Protein 1K5C (pdb70)

Radius of gyration: 19.78 Å; Cα contacts (8 Å, |Δi|>4): 1209; chains: 1; bounding box: 54×48×39 Å

B-factor: mean 16.4, std 7.69, range [8.86, 73.7]

CATH classification: 2.160.20.10

Foldseek 3Di:
DEDDAQVCQVVQEPAQEYEDEEDEHEAPAAREHEHEAQHEYEYDEAYEYPDYPDADQRYEYEYAAYHYHDVAYEHEQVQVVFFALQAPNDGGDFRPDPYEYEEAHEHERYEYERHVAAYYEYDAYDEAHEYAHYEYHNQVCPVVVRHYNHAQYEYAYERYEYEHYEYRGAEAVYEDAAYEAYEYAHYEEENYAAHEHDCHAAQGEYEQYEYEHYEYAHYQEHYEYHYDQPHANAEYEHYEYENYEEENHEAEPYQYFQHPVDSEDNGHAHYEYEAHEYDYAAHEYEYEAQYEYYEHHDPHYAYEHEHARYEYDHHYYYYYDHDHYHYDHYHHD

InterPro domains:
  IPR000743 Glycoside hydrolase, family 28 [PF00295] (41-343)
  IPR000743 Glycoside hydrolase, family 28 [PS00502] (212-225)
  IPR006626 Parallel beta-helix repeat [SM00710] (70-96)
  IPR006626 Parallel beta-helix repeat [SM00710] (152-182)
  IPR006626 Parallel beta-helix repeat [SM00710] (183-204)
  IPR006626 Parallel beta-helix repeat [SM00710] (205-225)
  IPR006626 Parallel beta-helix repeat [SM00710] (232-253)
  IPR006626 Parallel beta-helix repeat [SM00710] (262-284)
  IPR011050 Pectin lyase fold/virulence factor [SSF51126] (17-358)
  IPR012334 Pectin lyase fold [G3DSA:2.160.20.10] (25-359)
  IPR050434 Glycosyl hydrolase family 28, fungi [PTHR31884] (7-352)

Secondary structure (DSSP, 8-state):
-EE-STTGGGG-TT-SEEEE--EEE-TT--EEE-PPTT-EEEE-S-EEE----SPSPSEEEEEEEEEEE-TT-EEE--GGGT--S-TTTSSS-----SEEEEEEEEEES-EEES-SS--EEEEEEEEEEEEES-EEE-GGGGGGG---S--SEEEE-SSEEEES-EEESSS-SEEEEEEEEEEEES-EEESS--EEEEEE-TT-EEEEEEEES-EEEEEEEEEEEEEETT--S-EEEEEEEES-EEEEEEEEEEEEEEEETSSSSS--SSS-EEEEEE-SS-EEEEE-TT-EEEEEE-SSEESEEEEEEEEEESSB---EE-TT-EEEEEE--

Solvent-accessible surface area: 12479 Å² total; per-residue (Å²): 91,58,0,126,40,22,94,48,4,152,94,5,90,67,8,85,68,2,48,0,43,36,33,72,2,66,60,47,52,48,0,65,0,92,10,48,171,48,0,42,0,48,2,58,13,66,0,46,3,33,114,10,125,57,109,17,45,1,2,19,0,54,12,49,38,2,46,2,47,0,56,107,42,44,0,31,1,41,0,70,95,6,20,44,27,108,2,50,107,109,45,70,86,5,0,75,29,0,0,41,1,61,6,3,14,47,1,63,117,7,38,0,42,25,0,0,0,28,0,0,16,1,1,93,29,85,49,84,0,25,0,33,11,0,29,0,32,0,115,47,0,34,91,145,117,58,2,58,24,0,16,0,0,23,0,55,8,72,52,1,15,0,49,74,1,59,1,82,2,20,18,2,2,0,4,0,37,39,9,60,60,1,83,0,32,76,1,96,4,28,19,2,35,1,0,0,0,1,31,0,36,78,38,87,89,1,29,91,2,38,0,64,26,1,54,0,51,132,6,69,16,0,0,15,1,15,0,51,62,113,2,74,82,5,28,0,40,19,1,42,0,19,31,0,78,2,38,32,0,55,93,26,0,0,6,0,3,1,0,73,105,70,34,71,32,124,32,10,90,20,3,48,0,24,74,0,41,0,32,48,31,52,0,46,1,130,12,68,147,96,0,14,38,2,5,0,6,10,18,32,0,40,26,103,0,58,0,54,66,1,45,2,56,37,31,129,51,26,75,61,123,19,71,128,5,138,37,88,34,39,110,18,157

Organism: NCBI:txid58369

Sequence (333 aa):
CTVKSVDDAKDIAGCSAVTLNGFTVPAGNTLVLNPDKGATVTMAGDITFAKTTLDGPLFTIDGTGINFVGADHIFDGNGALYWDGKGTNNGTHKPHPFLKIKGSGTYKKFEVLNSPAQAISVGPT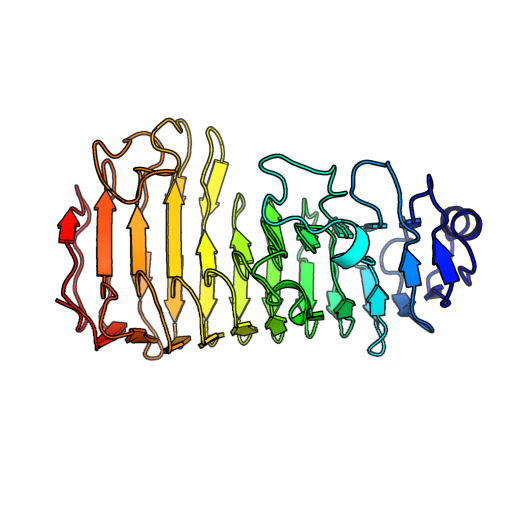DAHLTLDGITVDDFAGDTKNLGHNTDGFDVSANNVTIQNCIVKNQDDCIAINDGNNIRFENNQCSGGHGISIGSIATGKHVSNVVIKGNTVTRSMYGVRIKAQRTATSASVSGVTYDANTISGIAKYGVLISQSYPDDVGNPGTGAPFSDVNFTGGATTIKVNNAATRVTVECGNCSGNWNWSQLTVTGGKAGTIKSDKAKITTGGGGQYL

Structure (mmCIF, N/CA/C/O backbone):
data_1K5C
#
_entry.id   1K5C
#
_cell.length_a   46.396
_cell.length_b   52.023
_cell.length_c   37.344
_cell.angle_alpha   72.50
_cell.angle_beta   68.93
_cell.angle_gamma   69.24
#
_symmetry.space_group_name_H-M   'P 1'
#
loop_
_entity.id
_entity.type
_entity.pdbx_description
1 polymer ENDOPOLYGALACTURONASE
2 non-polymer 2-acetamido-2-deoxy-beta-D-glucopyranose
3 non-polymer 'CHLORIDE ION'
4 non-polymer GLYCEROL
5 water water
#
loop_
_atom_site.group_PDB
_atom_site.id
_atom_site.type_symbol
_atom_site.label_atom_id
_atom_site.label_alt_id
_atom_site.label_comp_id
_atom_site.label_asym_id
_atom_site.label_entity_id
_atom_site.label_seq_id
_atom_site.pdbx_PDB_ins_code
_atom_site.Cartn_x
_atom_site.Cartn_y
_atom_site.Cartn_z
_atom_site.occupancy
_atom_site.B_iso_or_equiv
_atom_site.auth_seq_id
_atom_site.auth_comp_id
_atom_site.auth_asym_id
_atom_site.auth_atom_id
_atom_site.pdbx_PDB_model_num
ATOM 1 N N . CYS A 1 3 ? 59.847 58.570 -9.355 1.00 21.44 3 CYS A N 1
ATOM 2 C CA . CYS A 1 3 ? 59.059 57.634 -8.547 1.00 16.16 3 CYS A CA 1
ATOM 3 C C . CYS A 1 3 ? 57.952 58.339 -7.801 1.00 14.81 3 CYS A C 1
ATOM 4 O O . CYS A 1 3 ? 57.322 57.726 -6.918 1.00 16.76 3 CYS A O 1
ATOM 7 N N . THR A 1 4 ? 57.636 59.569 -8.154 1.00 16.04 4 THR A N 1
ATOM 8 C CA . THR A 1 4 ? 56.481 60.291 -7.597 1.00 16.48 4 THR A CA 1
ATOM 9 C C . THR A 1 4 ? 55.495 60.480 -8.718 1.00 18.44 4 THR A C 1
ATOM 10 O O . THR A 1 4 ? 55.802 61.031 -9.758 1.00 28.84 4 THR A O 1
ATOM 14 N N . VAL A 1 5 ? 54.284 60.048 -8.474 1.00 16.17 5 VAL A N 1
ATOM 15 C CA . VAL A 1 5 ? 53.187 60.150 -9.442 1.00 16.15 5 VAL A CA 1
ATOM 16 C C . VAL A 1 5 ? 52.385 61.396 -9.145 1.00 16.61 5 VAL A C 1
ATOM 17 O O . VAL A 1 5 ? 51.805 61.517 -8.058 1.00 16.84 5 VAL A O 1
ATOM 21 N N . LYS A 1 6 ? 52.382 62.306 -10.121 1.00 19.12 6 LYS A N 1
ATOM 22 C CA . LYS A 1 6 ? 51.727 63.583 -9.953 1.00 20.08 6 LYS A CA 1
ATOM 23 C C . LYS A 1 6 ? 50.560 63.780 -10.932 1.00 18.23 6 LYS A C 1
ATOM 24 O O . LYS A 1 6 ? 49.901 64.827 -10.869 1.00 19.06 6 LYS A O 1
ATOM 30 N N . SER A 1 7 ? 50.312 62.820 -11.789 1.00 17.74 7 SER A N 1
ATOM 31 C CA . SER A 1 7 ? 49.324 62.917 -12.860 1.00 17.98 7 SER A CA 1
ATOM 32 C C . SER A 1 7 ? 49.068 61.528 -13.431 1.00 17.41 7 SER A C 1
ATOM 33 O O . SER A 1 7 ? 49.841 60.616 -13.119 1.00 18.06 7 SER A O 1
ATOM 36 N N . VAL A 1 8 ? 48.003 61.414 -14.225 1.00 18.23 8 VAL A N 1
ATOM 37 C CA . VAL A 1 8 ? 47.719 60.126 -14.860 1.00 18.25 8 VAL A CA 1
ATOM 38 C C . VAL A 1 8 ? 48.893 59.780 -15.757 1.00 20.44 8 VAL A C 1
ATOM 39 O O . VAL A 1 8 ? 49.213 58.608 -15.869 1.00 23.07 8 VAL A O 1
ATOM 43 N N . ASP A 1 9 ? 49.559 60.695 -16.416 1.00 21.58 9 ASP A N 1
ATOM 44 C CA . ASP A 1 9 ? 50.668 60.311 -17.278 1.00 22.97 9 ASP A CA 1
ATOM 45 C C . ASP A 1 9 ? 51.891 59.874 -16.468 1.00 20.26 9 ASP A C 1
ATOM 46 O O . ASP A 1 9 ? 52.590 58.953 -16.966 1.00 29.41 9 ASP A O 1
ATOM 51 N N . ASP A 1 10 ? 52.160 60.389 -15.297 1.00 18.08 10 ASP A N 1
ATOM 52 C CA . ASP A 1 10 ? 53.300 59.926 -14.489 1.00 17.96 10 ASP A CA 1
ATOM 53 C C . ASP A 1 10 ? 53.151 58.475 -14.117 1.00 16.10 10 ASP A C 1
ATOM 54 O O . ASP A 1 10 ? 54.121 57.777 -13.810 1.00 15.98 10 ASP A O 1
ATOM 59 N N . ALA A 1 11 ? 51.903 57.993 -14.050 1.00 16.17 11 ALA A N 1
ATOM 60 C CA . ALA A 1 11 ? 51.664 56.661 -13.530 1.00 15.44 11 ALA A CA 1
ATOM 61 C C . ALA A 1 11 ? 52.283 55.565 -14.332 1.00 15.26 11 ALA A C 1
ATOM 62 O O . ALA A 1 11 ? 52.615 54.551 -13.771 1.00 18.59 11 ALA A O 1
ATOM 64 N N . LYS A 1 12 ? 52.468 55.833 -15.631 1.00 17.31 12 LYS A N 1
ATOM 65 C CA . LYS A 1 12 ? 53.066 54.807 -16.471 1.00 20.40 12 LYS A CA 1
ATOM 66 C C . LYS A 1 12 ? 54.560 54.724 -16.303 1.00 19.90 12 LYS A C 1
ATOM 67 O O . LYS A 1 12 ? 55.147 53.808 -16.929 1.00 26.17 12 LYS A O 1
ATOM 73 N N . ASP A 1 13 ? 55.180 55.669 -15.572 1.00 17.11 13 ASP A N 1
ATOM 74 C CA . ASP A 1 13 ? 56.634 55.735 -15.499 1.00 19.81 13 ASP A CA 1
ATOM 75 C C . ASP A 1 13 ? 57.221 55.262 -14.173 1.00 18.04 13 ASP A C 1
ATOM 76 O O . ASP A 1 13 ? 58.258 55.786 -13.789 1.00 23.88 13 ASP A O 1
ATOM 81 N N . ILE A 1 14 ? 56.592 54.332 -13.496 1.00 16.55 14 ILE A N 1
ATOM 82 C CA . ILE A 1 14 ? 57.087 53.851 -12.206 1.00 16.11 14 ILE A CA 1
ATOM 83 C C . ILE A 1 14 ? 57.900 52.574 -12.277 1.00 14.99 14 ILE A C 1
ATOM 84 O O . ILE A 1 14 ? 58.352 52.102 -11.197 1.00 15.37 14 ILE A O 1
ATOM 89 N N . ALA A 1 15 ? 58.160 52.009 -13.458 1.00 16.56 15 ALA A N 1
ATOM 90 C CA . ALA A 1 15 ? 58.966 50.785 -13.494 1.00 16.92 15 ALA A CA 1
ATOM 91 C C . ALA A 1 15 ? 60.335 51.044 -13.019 1.00 16.03 15 ALA A C 1
ATOM 92 O O . ALA A 1 15 ? 60.985 52.067 -13.434 1.00 19.23 15 ALA A O 1
ATOM 94 N N . GLY A 1 16 ? 60.826 50.217 -12.123 1.00 15.16 16 GLY A N 1
ATOM 95 C CA . GLY A 1 16 ? 62.127 50.377 -11.513 1.00 15.49 16 GLY A CA 1
ATOM 96 C C . GLY A 1 16 ? 62.082 50.886 -10.112 1.00 15.05 16 GLY A C 1
ATOM 97 O O . GLY A 1 16 ? 63.067 50.732 -9.373 1.00 16.97 16 GLY A O 1
ATOM 98 N N . CYS A 1 17 ? 60.930 51.509 -9.735 1.00 14.35 17 CYS A N 1
ATOM 99 C CA . CYS A 1 17 ? 60.799 52.036 -8.388 1.00 14.47 17 CYS A CA 1
ATOM 100 C C . CYS A 1 17 ? 60.387 50.981 -7.387 1.00 14.95 17 CYS A C 1
ATOM 101 O O . CYS A 1 17 ? 59.382 50.293 -7.581 1.00 17.00 17 CYS A O 1
ATOM 104 N N . SER A 1 18 ? 61.119 50.897 -6.257 1.00 14.03 18 SER A N 1
ATOM 105 C CA . SER A 1 18 ? 60.625 50.084 -5.146 1.00 13.88 18 SER A CA 1
ATOM 106 C C . SER A 1 18 ? 59.859 50.933 -4.118 1.00 13.09 18 SER A C 1
ATOM 107 O O . SER A 1 18 ? 59.177 50.348 -3.236 1.00 14.39 18 SER A O 1
ATOM 110 N N . ALA A 1 19 ? 59.949 52.268 -4.213 1.00 13.48 19 ALA A N 1
ATOM 111 C CA . ALA A 1 19 ? 59.215 53.169 -3.318 1.00 14.17 19 ALA A CA 1
ATOM 112 C C . ALA A 1 19 ? 58.567 54.200 -4.220 1.00 14.86 19 ALA A C 1
ATOM 113 O O . ALA A 1 19 ? 59.240 55.064 -4.815 1.00 20.56 19 ALA A O 1
ATOM 115 N N . VAL A 1 20 ? 57.252 54.132 -4.365 1.00 13.40 20 VAL A N 1
ATOM 116 C CA . VAL A 1 20 ? 56.471 55.036 -5.203 1.00 13.53 20 VAL A CA 1
ATOM 117 C C . VAL A 1 20 ? 55.684 55.978 -4.281 1.00 12.90 20 VAL A C 1
ATOM 118 O O . VAL A 1 20 ? 55.088 55.467 -3.309 1.00 13.96 20 VAL A O 1
ATOM 122 N N . THR A 1 21 ? 55.682 57.257 -4.561 1.00 12.69 21 THR A N 1
ATOM 123 C CA . THR A 1 21 ? 54.834 58.190 -3.858 1.00 13.25 21 THR A CA 1
ATOM 124 C C . THR A 1 21 ? 53.712 58.628 -4.777 1.00 12.85 21 THR A C 1
ATOM 125 O O . THR A 1 21 ? 53.986 59.096 -5.872 1.00 15.13 21 THR A O 1
ATOM 129 N N . LEU A 1 22 ? 52.489 58.439 -4.313 1.00 13.47 22 LEU A N 1
ATOM 130 C CA . LEU A 1 22 ? 51.313 58.814 -5.097 1.00 14.07 22 LEU A CA 1
ATOM 131 C C . LEU A 1 22 ? 50.847 60.147 -4.508 1.00 14.47 22 LEU A C 1
ATOM 132 O O . LEU A 1 22 ? 50.251 60.179 -3.420 1.00 14.87 22 LEU A O 1
ATOM 137 N N . ASN A 1 23 ? 51.147 61.247 -5.209 1.00 14.75 23 ASN A N 1
ATOM 138 C CA . ASN A 1 23 ? 50.698 62.556 -4.746 1.00 14.73 23 ASN A CA 1
ATOM 139 C C . ASN A 1 23 ? 49.184 62.741 -5.011 1.00 14.55 23 ASN A C 1
ATOM 140 O O . ASN A 1 23 ? 48.542 61.960 -5.703 1.00 16.40 23 ASN A O 1
ATOM 145 N N . GLY A 1 24 ? 48.649 63.780 -4.390 1.00 15.27 24 GLY A N 1
ATOM 146 C CA . GLY A 1 24 ? 47.222 64.183 -4.645 1.00 15.97 24 GLY A CA 1
ATOM 147 C C . GLY A 1 24 ? 47.155 64.982 -5.951 1.00 13.25 24 GLY A C 1
ATOM 148 O O . GLY A 1 24 ? 48.038 65.745 -6.324 1.00 14.65 24 GLY A O 1
ATOM 149 N N . PHE A 1 25 ? 46.054 64.727 -6.689 1.00 12.13 25 PHE A N 1
ATOM 150 C CA . PHE A 1 25 ? 45.759 65.404 -7.959 1.00 11.54 25 PHE A CA 1
ATOM 151 C C . PHE A 1 25 ? 44.356 65.016 -8.366 1.00 11.43 25 PHE A C 1
ATOM 152 O O . PHE A 1 25 ? 43.710 64.163 -7.739 1.00 11.76 25 PHE A O 1
ATOM 160 N N . THR A 1 26 ? 43.865 65.687 -9.427 1.00 11.68 26 THR A N 1
ATOM 161 C CA . THR A 1 26 ? 42.603 65.307 -10.048 1.00 12.07 26 THR A CA 1
ATOM 162 C C . THR A 1 26 ? 42.856 64.430 -11.245 1.00 11.58 26 THR A C 1
ATOM 163 O O . THR A 1 26 ? 43.724 64.741 -12.088 1.00 13.38 26 THR A O 1
ATOM 167 N N . VAL A 1 27 ? 42.109 63.326 -11.364 1.00 11.45 27 VAL A N 1
ATOM 168 C CA . VAL A 1 27 ? 42.056 62.522 -12.580 1.00 11.84 27 VAL A CA 1
ATOM 169 C C . VAL A 1 27 ? 41.020 63.198 -13.502 1.00 11.83 27 VAL A C 1
ATOM 170 O O . VAL A 1 27 ? 39.823 63.218 -13.162 1.00 12.03 27 VAL A O 1
ATOM 174 N N . PRO A 1 28 ? 41.458 63.761 -14.612 1.00 12.74 28 PRO A N 1
ATOM 175 C CA . PRO A 1 28 ? 40.518 64.542 -15.455 1.00 13.63 28 PRO A CA 1
ATOM 176 C C . PRO A 1 28 ? 39.507 63.643 -16.080 1.00 12.40 28 PRO A C 1
ATOM 177 O O . PRO A 1 28 ? 39.695 62.454 -16.298 1.00 13.63 28 PRO A O 1
ATOM 181 N N . ALA A 1 29 ? 38.396 64.296 -16.523 1.00 12.54 29 ALA A N 1
ATOM 182 C CA . ALA A 1 29 ? 37.379 63.622 -17.330 1.00 12.82 29 ALA A CA 1
ATOM 183 C C . ALA A 1 29 ? 38.048 62.840 -18.464 1.00 12.91 29 ALA A C 1
ATOM 184 O O . ALA A 1 29 ? 38.942 63.379 -19.129 1.00 15.02 29 ALA A O 1
ATOM 186 N N . GLY A 1 30 ? 37.556 61.635 -18.724 1.00 13.89 30 GLY A N 1
ATOM 187 C CA . GLY A 1 30 ? 38.037 60.869 -19.877 1.00 15.87 30 GLY A CA 1
ATOM 188 C C . GLY A 1 30 ? 39.358 60.177 -19.635 1.00 14.52 30 GLY A C 1
ATOM 189 O O . GLY A 1 30 ? 39.957 59.610 -20.564 1.00 16.38 30 GLY A O 1
ATOM 190 N N . ASN A 1 31 ? 39.865 60.157 -18.376 1.00 13.99 31 ASN A N 1
ATOM 191 C CA . ASN A 1 31 ? 41.140 59.477 -18.060 1.00 13.84 31 ASN A CA 1
ATOM 192 C C . ASN A 1 31 ? 40.956 58.463 -16.946 1.00 12.70 31 ASN A C 1
ATOM 193 O O . ASN A 1 31 ? 40.014 58.544 -16.167 1.00 13.55 31 ASN A O 1
ATOM 198 N N . THR A 1 32 ? 41.888 57.507 -16.904 1.00 13.26 32 THR A N 1
ATOM 199 C CA . THR A 1 32 ? 41.935 56.599 -15.769 1.00 12.75 32 THR A CA 1
ATOM 200 C C . THR A 1 32 ? 43.328 56.620 -15.158 1.00 12.90 32 THR A C 1
ATOM 201 O O . THR A 1 32 ? 44.292 57.091 -15.809 1.00 14.75 32 THR A O 1
ATOM 205 N N . LEU A 1 33 ? 43.430 56.130 -13.930 1.00 12.10 33 LEU A N 1
ATOM 206 C CA . LEU A 1 33 ? 44.706 56.067 -13.179 1.00 11.98 33 LEU A CA 1
ATOM 207 C C . LEU A 1 33 ? 45.049 54.608 -13.019 1.00 11.74 33 LEU A C 1
ATOM 208 O O . LEU A 1 33 ? 44.349 53.883 -12.333 1.00 12.76 33 LEU A O 1
ATOM 213 N N . VAL A 1 34 ? 46.124 54.200 -13.691 1.00 11.89 34 VAL A N 1
ATOM 214 C CA . VAL A 1 34 ? 46.547 52.789 -13.729 1.00 12.34 34 VAL A CA 1
ATOM 215 C C . VAL A 1 34 ? 47.972 52.692 -13.206 1.00 12.22 34 VAL A C 1
ATOM 216 O O . VAL A 1 34 ? 48.880 53.328 -13.709 1.00 13.96 34 VAL A O 1
ATOM 220 N N . LEU A 1 35 ? 48.149 51.848 -12.172 1.00 12.12 35 LEU A N 1
ATOM 221 C CA . LEU A 1 35 ? 49.465 51.612 -11.598 1.00 12.05 35 LEU A CA 1
ATOM 222 C C . LEU A 1 35 ? 49.818 50.140 -11.700 1.00 12.02 35 LEU A C 1
ATOM 223 O O . LEU A 1 35 ? 49.059 49.284 -11.235 1.00 12.54 35 LEU A O 1
ATOM 228 N N . ASN A 1 36 ? 51.017 49.881 -12.278 1.00 12.03 36 ASN A N 1
ATOM 229 C CA . ASN A 1 36 ? 51.553 48.526 -12.393 1.00 12.23 36 ASN A CA 1
ATOM 230 C C . ASN A 1 36 ? 52.924 48.508 -11.713 1.00 12.43 36 ASN A C 1
ATOM 231 O O . ASN A 1 36 ? 53.969 48.586 -12.396 1.00 13.29 36 ASN A O 1
ATOM 236 N N . PRO A 1 37 ? 52.956 48.510 -10.391 1.00 12.11 37 PRO A N 1
ATOM 237 C CA . PRO A 1 37 ? 54.265 48.672 -9.698 1.00 12.52 37 PRO A CA 1
ATOM 238 C C . PRO A 1 37 ? 55.112 47.410 -9.810 1.00 12.55 37 PRO A C 1
ATOM 239 O O . PRO A 1 37 ? 54.640 46.299 -10.027 1.00 12.88 37 PRO A O 1
ATOM 243 N N . ASP A 1 38 ? 56.427 47.642 -9.599 1.00 12.72 38 ASP A N 1
ATOM 244 C CA . ASP A 1 38 ? 57.373 46.521 -9.515 1.00 13.10 38 ASP A CA 1
ATOM 245 C C . ASP A 1 38 ? 56.969 45.549 -8.421 1.00 12.38 38 ASP A C 1
ATOM 246 O O . ASP A 1 38 ? 56.334 45.922 -7.378 1.00 12.73 38 ASP A O 1
ATOM 251 N N . LYS A 1 39 ? 57.393 44.303 -8.595 1.00 13.01 39 LYS A N 1
ATOM 252 C CA . LYS A 1 39 ? 57.209 43.287 -7.527 1.00 13.26 39 LYS A CA 1
ATOM 253 C C . LYS A 1 39 ? 57.699 43.810 -6.189 1.00 12.91 39 LYS A C 1
ATOM 254 O O . LYS A 1 39 ? 58.832 44.332 -6.110 1.00 13.87 39 LYS A O 1
ATOM 260 N N . GLY A 1 40 ? 56.882 43.710 -5.149 1.00 12.85 40 GLY A N 1
ATOM 261 C CA . GLY A 1 40 ? 57.284 44.077 -3.822 1.00 13.31 40 GLY A CA 1
ATOM 262 C C . GLY A 1 40 ? 57.348 45.562 -3.556 1.00 13.16 40 GLY A C 1
ATOM 263 O O . GLY A 1 40 ? 57.802 45.937 -2.460 1.00 14.50 40 GLY A O 1
ATOM 264 N N . ALA A 1 41 ? 56.921 46.420 -4.486 1.00 12.61 41 ALA A N 1
ATOM 265 C CA . ALA A 1 41 ? 57.074 47.856 -4.265 1.00 12.88 41 ALA A CA 1
ATOM 266 C C . ALA A 1 41 ? 56.142 48.333 -3.135 1.00 12.15 41 ALA A C 1
ATOM 267 O O . ALA A 1 41 ? 55.029 47.789 -2.946 1.00 12.85 41 ALA A O 1
ATOM 269 N N . THR A 1 42 ? 56.604 49.366 -2.454 1.00 12.18 42 THR A N 1
ATOM 270 C CA . THR A 1 42 ? 55.749 50.133 -1.524 1.00 12.24 42 THR A CA 1
ATOM 271 C C . THR A 1 42 ? 55.224 51.334 -2.289 1.00 12.76 42 THR A C 1
ATOM 272 O O . THR A 1 42 ? 56.001 52.090 -2.888 1.00 17.44 42 THR A O 1
ATOM 276 N N . VAL A 1 43 ? 53.901 51.527 -2.245 1.00 11.94 43 VAL A N 1
ATOM 277 C CA . VAL A 1 43 ? 53.241 52.695 -2.840 1.00 11.81 43 VAL A CA 1
ATOM 278 C C . VAL A 1 43 ? 52.610 53.434 -1.688 1.00 12.00 43 VAL A C 1
ATOM 279 O O . VAL A 1 43 ? 51.759 52.878 -0.978 1.00 12.32 43 VAL A O 1
ATOM 283 N N . THR A 1 44 ? 53.030 54.693 -1.452 1.00 12.55 44 THR A N 1
ATOM 284 C CA . THR A 1 44 ? 52.548 55.489 -0.354 1.00 12.67 44 THR A CA 1
ATOM 285 C C . THR A 1 44 ? 51.776 56.671 -0.871 1.00 12.45 44 THR A C 1
ATOM 286 O O . THR A 1 44 ? 52.309 57.441 -1.696 1.00 13.30 44 THR A O 1
ATOM 290 N N . MET A 1 45 ? 50.534 56.835 -0.417 1.00 12.36 45 MET A N 1
ATOM 291 C CA . MET A 1 45 ? 49.758 58.003 -0.785 1.00 12.37 45 MET A CA 1
ATOM 292 C C . MET A 1 45 ? 50.151 59.212 0.040 1.00 12.70 45 MET A C 1
ATOM 293 O O . MET A 1 45 ? 50.266 59.115 1.279 1.00 13.72 45 MET A O 1
ATOM 298 N N . ALA A 1 46 ? 50.328 60.336 -0.642 1.00 13.41 46 ALA A N 1
ATOM 299 C CA . ALA A 1 46 ? 50.742 61.596 0.020 1.00 13.64 46 ALA A CA 1
ATOM 300 C C . ALA A 1 46 ? 49.704 62.677 -0.188 1.00 12.73 46 ALA A C 1
ATOM 301 O O . ALA A 1 46 ? 49.929 63.812 0.289 1.00 15.80 46 ALA A O 1
ATOM 303 N N . GLY A 1 47 ? 48.604 62.398 -0.861 1.00 12.20 47 GLY A N 1
ATOM 304 C CA . GLY A 1 47 ? 47.509 63.359 -1.042 1.00 12.20 47 GLY A CA 1
ATOM 305 C C . GLY A 1 47 ? 46.263 62.608 -1.494 1.00 11.52 47 GLY A C 1
ATOM 306 O O . GLY A 1 47 ? 46.293 61.403 -1.703 1.00 12.45 47 GLY A O 1
ATOM 307 N N . ASP A 1 48 ? 45.169 63.378 -1.572 1.00 11.29 48 ASP A N 1
ATOM 308 C CA . ASP A 1 48 ? 43.892 62.814 -2.008 1.00 11.20 48 ASP A CA 1
ATOM 309 C C . ASP A 1 48 ? 43.786 62.894 -3.537 1.00 10.86 48 ASP A C 1
ATOM 310 O O . ASP A 1 48 ? 44.266 63.859 -4.173 1.00 11.81 48 ASP A O 1
ATOM 315 N N . ILE A 1 49 ? 43.119 61.894 -4.123 1.00 10.84 49 ILE A N 1
ATOM 316 C CA . ILE A 1 49 ? 42.921 61.849 -5.590 1.00 11.09 49 ILE A CA 1
ATOM 317 C C . ILE A 1 49 ? 41.443 61.991 -5.866 1.00 10.91 49 ILE A C 1
ATOM 318 O O . ILE A 1 49 ? 40.631 61.194 -5.403 1.00 11.63 49 ILE A O 1
ATOM 323 N N . THR A 1 50 ? 41.106 63.048 -6.587 1.00 10.55 50 THR A N 1
ATOM 324 C CA . THR A 1 50 ? 39.705 63.381 -6.918 1.00 10.74 50 THR A CA 1
ATOM 325 C C . THR A 1 50 ? 39.442 63.068 -8.371 1.00 10.76 50 THR A C 1
ATOM 326 O O . THR A 1 50 ? 40.267 63.408 -9.240 1.00 12.76 50 THR A O 1
ATOM 330 N N . PHE A 1 51 ? 38.300 62.448 -8.671 1.00 10.74 51 PHE A N 1
ATOM 331 C CA . PHE A 1 51 ? 37.990 62.033 -10.049 1.00 10.78 51 PHE A CA 1
ATOM 332 C C . PHE A 1 51 ? 36.886 62.943 -10.577 1.00 10.72 51 PHE A C 1
ATOM 333 O O . PHE A 1 51 ? 35.725 62.923 -10.114 1.00 10.98 51 PHE A O 1
ATOM 341 N N . ALA A 1 52 ? 37.248 63.800 -11.549 1.00 10.96 52 ALA A N 1
ATOM 342 C CA . ALA A 1 52 ? 36.253 64.681 -12.167 1.00 11.54 52 ALA A CA 1
ATOM 343 C C . ALA A 1 52 ? 35.153 63.853 -12.791 1.00 10.90 52 ALA A C 1
ATOM 344 O O . ALA A 1 52 ? 35.363 62.706 -13.243 1.00 11.61 52 ALA A O 1
ATOM 346 N N . LYS A 1 53 ? 33.951 64.438 -12.904 1.00 11.04 53 LYS A N 1
ATOM 347 C CA . LYS A 1 53 ? 32.827 63.707 -13.509 1.00 11.05 53 LYS A CA 1
ATOM 348 C C . LYS A 1 53 ? 33.230 63.237 -14.918 1.00 10.67 53 LYS A C 1
ATOM 349 O O . LYS A 1 53 ? 33.747 64.012 -15.740 1.00 11.71 53 LYS A O 1
ATOM 355 N N . THR A 1 54 ? 32.965 61.959 -15.193 1.00 11.00 54 THR A N 1
ATOM 356 C CA . THR A 1 54 ? 33.472 61.306 -16.389 1.00 11.08 54 THR A CA 1
ATOM 357 C C . THR A 1 54 ? 32.381 60.480 -17.047 1.00 11.34 54 THR A C 1
ATOM 358 O O . THR A 1 54 ? 31.426 60.034 -16.394 1.00 12.20 54 THR A O 1
ATOM 362 N N . THR A 1 55 ? 32.567 60.227 -18.338 1.00 11.66 55 THR A N 1
ATOM 363 C CA . THR A 1 55 ? 31.685 59.354 -19.113 1.00 12.31 55 THR A CA 1
ATOM 364 C C . THR A 1 55 ? 32.299 57.976 -19.273 1.00 12.31 55 THR A C 1
ATOM 365 O O . THR A 1 55 ? 31.592 57.081 -19.828 1.00 13.89 55 THR A O 1
ATOM 369 N N . LEU A 1 56 ? 33.530 57.737 -18.853 1.00 12.67 56 LEU A N 1
ATOM 370 C CA . LEU A 1 56 ? 34.133 56.425 -18.992 1.00 12.60 56 LEU A CA 1
ATOM 371 C C . LEU A 1 56 ? 33.462 55.353 -18.174 1.00 12.19 56 LEU A C 1
ATOM 372 O O . LEU A 1 56 ? 32.958 55.635 -17.054 1.00 13.28 56 LEU A O 1
ATOM 377 N N . ASP A 1 57 ? 33.549 54.123 -18.654 1.00 12.79 57 ASP A N 1
ATOM 378 C CA . ASP A 1 57 ? 33.279 52.982 -17.799 1.00 12.96 57 ASP A CA 1
ATOM 379 C C . ASP A 1 57 ? 34.390 52.841 -16.738 1.00 12.51 57 ASP A C 1
ATOM 380 O O . ASP A 1 57 ? 35.551 53.236 -16.965 1.00 13.79 57 ASP A O 1
ATOM 385 N N . GLY A 1 58 ? 34.041 52.297 -15.605 1.00 12.66 58 GLY A N 1
ATOM 386 C CA . GLY A 1 58 ? 35.060 51.923 -14.638 1.00 12.37 58 GLY A CA 1
ATOM 387 C C . GLY A 1 58 ? 35.761 50.646 -15.079 1.00 12.53 58 GLY A C 1
ATOM 388 O O . GLY A 1 58 ? 35.363 49.964 -16.037 1.00 13.91 58 GLY A O 1
ATOM 389 N N . PRO A 1 59 ? 36.835 50.271 -14.359 1.00 11.92 59 PRO A N 1
ATOM 390 C CA . PRO A 1 59 ? 37.342 50.983 -13.195 1.00 11.99 59 PRO A CA 1
ATOM 391 C C . PRO A 1 59 ? 38.065 52.268 -13.575 1.00 11.13 59 PRO A C 1
ATOM 392 O O . PRO A 1 59 ? 38.711 52.390 -14.612 1.00 11.97 59 PRO A O 1
ATOM 396 N N . LEU A 1 60 ? 37.942 53.286 -12.662 1.00 10.81 60 LEU A N 1
ATOM 397 C CA . LEU A 1 60 ? 38.642 54.546 -12.892 1.00 11.07 60 LEU A CA 1
ATOM 398 C C . LEU A 1 60 ? 40.061 54.519 -12.299 1.00 10.77 60 LEU A C 1
ATOM 399 O O . LEU A 1 60 ? 40.905 55.324 -12.738 1.00 11.62 60 LEU A O 1
ATOM 404 N N . PHE A 1 61 ? 40.310 53.586 -11.376 1.00 11.09 61 PHE A N 1
ATOM 405 C CA . PHE A 1 61 ? 41.629 53.368 -10.781 1.00 11.02 61 PHE A CA 1
ATOM 406 C C . PHE A 1 61 ? 41.873 51.877 -10.791 1.00 10.61 61 PHE A C 1
ATOM 407 O O . PHE A 1 61 ? 41.013 51.147 -10.286 1.00 11.59 61 PHE A O 1
ATOM 415 N N . THR A 1 62 ? 43.004 51.444 -11.321 1.00 10.80 62 THR A N 1
ATOM 416 C CA . THR A 1 62 ? 43.399 50.035 -11.289 1.00 10.97 62 THR A CA 1
ATOM 417 C C . THR A 1 62 ? 44.837 49.941 -10.773 1.00 11.35 62 THR A C 1
ATOM 418 O O . THR A 1 62 ? 45.711 50.626 -11.320 1.00 12.87 62 THR A O 1
ATOM 422 N N . ILE A 1 63 ? 45.058 49.066 -9.807 1.00 10.96 63 ILE A N 1
ATOM 423 C CA . ILE A 1 63 ? 46.423 48.752 -9.381 1.00 11.30 63 ILE A CA 1
ATOM 424 C C . ILE A 1 63 ? 46.552 47.240 -9.429 1.00 11.36 63 ILE A C 1
ATOM 425 O O . ILE A 1 63 ? 45.673 46.486 -8.993 1.00 11.89 63 ILE A O 1
ATOM 430 N N . ASP A 1 64 ? 47.662 46.802 -10.056 1.00 11.76 64 ASP A N 1
ATOM 431 C CA . ASP A 1 64 ? 47.906 45.365 -10.281 1.00 12.11 64 ASP A CA 1
ATOM 432 C C . ASP A 1 64 ? 49.367 45.117 -10.044 1.00 12.02 64 ASP A C 1
ATOM 433 O O . ASP A 1 64 ? 50.207 45.711 -10.739 1.00 13.23 64 ASP A O 1
ATOM 438 N N . GLY A 1 65 ? 49.710 44.258 -9.091 1.00 12.19 65 GLY A N 1
ATOM 439 C CA . GLY A 1 65 ? 51.116 43.922 -8.862 1.00 12.63 65 GLY A CA 1
ATOM 440 C C . GLY A 1 65 ? 51.178 42.760 -7.863 1.00 12.01 65 GLY A C 1
ATOM 441 O O . GLY A 1 65 ? 50.148 42.312 -7.354 1.00 12.69 65 GLY A O 1
ATOM 442 N N . THR A 1 66 ? 52.409 42.325 -7.620 1.00 11.87 66 THR A N 1
ATOM 443 C CA . THR A 1 66 ? 52.703 41.160 -6.808 1.00 11.76 66 THR A CA 1
ATOM 444 C C . THR A 1 66 ? 53.405 41.635 -5.531 1.00 12.15 66 THR A C 1
ATOM 445 O O . THR A 1 66 ? 54.409 42.335 -5.587 1.00 13.36 66 THR A O 1
ATOM 449 N N . GLY A 1 67 ? 52.851 41.285 -4.370 1.00 12.21 67 GLY A N 1
ATOM 450 C CA . GLY A 1 67 ? 53.487 41.634 -3.086 1.00 13.30 67 GLY A CA 1
ATOM 451 C C . GLY A 1 67 ? 53.541 43.110 -2.841 1.00 12.73 67 GLY A C 1
ATOM 452 O O . GLY A 1 67 ? 54.472 43.619 -2.193 1.00 13.92 67 GLY A O 1
ATOM 453 N N . ILE A 1 68 ? 52.539 43.870 -3.348 1.00 12.16 68 ILE A N 1
ATOM 454 C CA . ILE A 1 68 ? 52.542 45.323 -3.168 1.00 12.13 68 ILE A CA 1
ATOM 455 C C . ILE A 1 68 ? 52.246 45.675 -1.712 1.00 11.89 68 ILE A C 1
ATOM 456 O O . ILE A 1 68 ? 51.393 45.056 -1.076 1.00 14.03 68 ILE A O 1
ATOM 461 N N . ASN A 1 69 ? 52.933 46.715 -1.238 1.00 12.07 69 ASN A N 1
ATOM 462 C CA . ASN A 1 69 ? 52.675 47.262 0.108 1.00 12.01 69 ASN A CA 1
ATOM 463 C C . ASN A 1 69 ? 52.109 48.670 -0.120 1.00 11.24 69 ASN A C 1
ATOM 464 O O . ASN A 1 69 ? 52.854 49.592 -0.421 1.00 12.34 69 ASN A O 1
ATOM 469 N N . PHE A 1 70 ? 50.776 48.815 -0.015 1.00 11.46 70 PHE A N 1
ATOM 470 C CA . PHE A 1 70 ? 50.124 50.086 -0.268 1.00 11.57 70 PHE A CA 1
ATOM 471 C C . PHE A 1 70 ? 49.796 50.754 1.033 1.00 11.32 70 PHE A C 1
ATOM 472 O O . PHE A 1 70 ? 49.027 50.207 1.847 1.00 12.17 70 PHE A O 1
ATOM 480 N N . VAL A 1 71 ? 50.393 51.931 1.261 1.00 11.67 71 VAL A N 1
ATOM 481 C CA . VAL A 1 71 ? 50.321 52.653 2.516 1.00 12.01 71 VAL A CA 1
ATOM 482 C C . VAL A 1 71 ? 49.496 53.897 2.252 1.00 11.53 71 VAL A C 1
ATOM 483 O O . VAL A 1 71 ? 49.972 54.868 1.639 1.00 12.12 71 VAL A O 1
ATOM 487 N N . GLY A 1 72 ? 48.249 53.890 2.705 1.00 11.61 72 GLY A N 1
ATOM 488 C CA . GLY A 1 72 ? 47.307 54.960 2.345 1.00 11.66 72 GLY A CA 1
ATOM 489 C C . GLY A 1 72 ? 47.481 56.241 3.098 1.00 11.37 72 GLY A C 1
ATOM 490 O O . GLY A 1 72 ? 47.076 57.308 2.611 1.00 11.72 72 GLY A O 1
ATOM 491 N N . ALA A 1 73 ? 48.014 56.163 4.352 1.00 11.80 73 ALA A N 1
ATOM 492 C CA . ALA A 1 73 ? 48.218 57.359 5.186 1.00 12.77 73 ALA A CA 1
ATOM 493 C C . ALA A 1 73 ? 46.898 58.164 5.294 1.00 11.90 73 ALA A C 1
ATOM 494 O O . ALA A 1 73 ? 46.917 59.398 5.409 1.00 12.77 73 ALA A O 1
ATOM 496 N N . ASP A 1 74 ? 45.772 57.452 5.339 1.00 11.59 74 ASP A N 1
ATOM 497 C CA . ASP A 1 74 ? 44.427 57.997 5.555 1.00 11.80 74 ASP A CA 1
ATOM 498 C C . ASP A 1 74 ? 43.968 58.951 4.426 1.00 11.86 74 ASP A C 1
ATOM 499 O O . ASP A 1 74 ? 43.021 59.690 4.592 1.00 13.33 74 ASP A O 1
ATOM 504 N N . HIS A 1 75 ? 44.599 58.844 3.249 1.00 11.20 75 HIS A N 1
ATOM 505 C CA . HIS A 1 75 ? 44.143 59.650 2.116 1.00 10.98 75 HIS A CA 1
ATOM 506 C C . HIS A 1 75 ? 42.913 59.045 1.442 1.00 10.66 75 HIS A C 1
ATOM 507 O O . HIS A 1 75 ? 42.492 57.926 1.736 1.00 11.27 75 HIS A O 1
ATOM 514 N N . ILE A 1 76 ? 42.335 59.871 0.549 1.00 10.68 76 ILE A N 1
ATOM 515 C CA . ILE A 1 76 ? 41.003 59.631 -0.027 1.00 10.61 76 ILE A CA 1
ATOM 516 C C . ILE A 1 76 ? 41.073 59.537 -1.545 1.00 10.52 76 ILE A C 1
ATOM 517 O O . ILE A 1 76 ? 41.737 60.375 -2.197 1.00 11.18 76 ILE A O 1
ATOM 522 N N . PHE A 1 77 ? 40.346 58.558 -2.076 1.00 10.43 77 PHE A N 1
ATOM 523 C CA . PHE A 1 77 ? 39.953 58.512 -3.497 1.00 10.21 77 PHE A CA 1
ATOM 524 C C . PHE A 1 77 ? 38.510 59.015 -3.548 1.00 10.12 77 PHE A C 1
ATOM 525 O O . PHE A 1 77 ? 37.612 58.360 -3.003 1.00 10.53 77 PHE A O 1
ATOM 533 N N . ASP A 1 78 ? 38.305 60.203 -4.135 1.00 10.22 78 ASP A N 1
ATOM 534 C CA . ASP A 1 78 ? 36.983 60.860 -4.144 1.00 10.44 78 ASP A CA 1
ATOM 535 C C . ASP A 1 78 ? 36.321 60.645 -5.517 1.00 10.17 78 ASP A C 1
ATOM 536 O O . ASP A 1 78 ? 36.807 61.167 -6.535 1.00 10.79 78 ASP A O 1
ATOM 541 N N . GLY A 1 79 ? 35.256 59.865 -5.527 1.00 10.22 79 GLY A N 1
ATOM 542 C CA . GLY A 1 79 ? 34.574 59.507 -6.752 1.00 10.78 79 GLY A CA 1
ATOM 543 C C . GLY A 1 79 ? 33.498 60.488 -7.183 1.00 10.59 79 GLY A C 1
ATOM 544 O O . GLY A 1 79 ? 32.867 60.281 -8.261 1.00 10.85 79 GLY A O 1
ATOM 545 N N . ASN A 1 80 ? 33.226 61.560 -6.428 1.00 10.63 80 ASN A N 1
ATOM 546 C CA . ASN A 1 80 ? 32.210 62.533 -6.829 1.00 10.68 80 ASN A CA 1
ATOM 547 C C . ASN A 1 80 ? 30.855 61.860 -7.094 1.00 10.55 80 ASN A C 1
ATOM 548 O O . ASN A 1 80 ? 30.096 62.285 -7.982 1.00 11.30 80 ASN A O 1
ATOM 553 N N . GLY A 1 81 ? 30.526 60.872 -6.270 1.00 10.67 81 GLY A N 1
ATOM 554 C CA . GLY A 1 81 ? 29.345 60.032 -6.590 1.00 11.20 81 GLY A CA 1
ATOM 555 C C . GLY A 1 81 ? 28.038 60.813 -6.675 1.00 11.12 81 GLY A C 1
ATOM 556 O O . GLY A 1 81 ? 27.167 60.444 -7.463 1.00 11.76 81 GLY A O 1
ATOM 557 N N . ALA A 1 82 ? 27.874 61.873 -5.872 1.00 11.49 82 ALA A N 1
ATOM 558 C CA . ALA A 1 82 ? 26.614 62.614 -5.902 1.00 12.52 82 ALA A CA 1
ATOM 559 C C . ALA A 1 82 ? 26.359 63.285 -7.253 1.00 12.58 82 ALA A C 1
ATOM 560 O O . ALA A 1 82 ? 25.190 63.626 -7.546 1.00 13.43 82 ALA A O 1
ATOM 562 N N . LEU A 1 83 ? 27.384 63.419 -8.095 1.00 12.02 83 LEU A N 1
ATOM 563 C CA . LEU A 1 83 ? 27.151 63.937 -9.443 1.00 12.29 83 LEU A CA 1
ATOM 564 C C . LEU A 1 83 ? 26.498 62.930 -10.372 1.00 12.57 83 LEU A C 1
ATOM 565 O O . LEU A 1 83 ? 26.067 63.287 -11.494 1.00 14.78 83 LEU A O 1
ATOM 570 N N . TYR A 1 84 ? 26.439 61.676 -9.933 1.00 12.21 84 TYR A N 1
ATOM 571 C CA . TYR A 1 84 ? 25.845 60.600 -10.746 1.00 12.42 84 TYR A CA 1
ATOM 572 C C . TYR A 1 84 ? 24.569 60.044 -10.121 1.00 12.09 84 TYR A C 1
ATOM 573 O O . TYR A 1 84 ? 23.681 59.604 -10.826 1.00 13.15 84 TYR A O 1
ATOM 582 N N . TRP A 1 85 ? 24.529 59.944 -8.766 1.00 12.13 85 TRP A N 1
ATOM 583 C CA . TRP A 1 85 ? 23.457 59.169 -8.114 1.00 12.31 85 TRP A CA 1
ATOM 584 C C . TRP A 1 85 ? 22.089 59.666 -8.510 1.00 12.37 85 TRP A C 1
ATOM 585 O O . TRP A 1 85 ? 21.798 60.869 -8.474 1.00 14.86 85 TRP A O 1
ATOM 596 N N . ASP A 1 86 ? 21.208 58.701 -8.791 1.00 12.45 86 ASP A N 1
ATOM 597 C CA . ASP A 1 86 ? 19.853 59.036 -9.251 1.00 13.17 86 ASP A CA 1
ATOM 598 C C . ASP A 1 86 ? 18.828 58.022 -8.714 1.00 12.65 86 ASP A C 1
ATOM 599 O O . ASP A 1 86 ? 17.703 57.971 -9.256 1.00 14.43 86 ASP A O 1
ATOM 604 N N . GLY A 1 87 ? 19.185 57.221 -7.735 1.00 12.51 87 GLY A N 1
ATOM 605 C CA . GLY A 1 87 ? 18.306 56.213 -7.181 1.00 12.67 87 GLY A CA 1
ATOM 606 C C . GLY A 1 87 ? 18.316 54.904 -7.938 1.00 12.25 87 GLY A C 1
ATOM 607 O O . GLY A 1 87 ? 17.711 53.929 -7.467 1.00 13.79 87 GLY A O 1
ATOM 608 N N . LYS A 1 88 ? 18.939 54.845 -9.134 1.00 12.32 88 LYS A N 1
ATOM 609 C CA . LYS A 1 88 ? 18.844 53.665 -9.991 1.00 12.36 88 LYS A CA 1
ATOM 610 C C . LYS A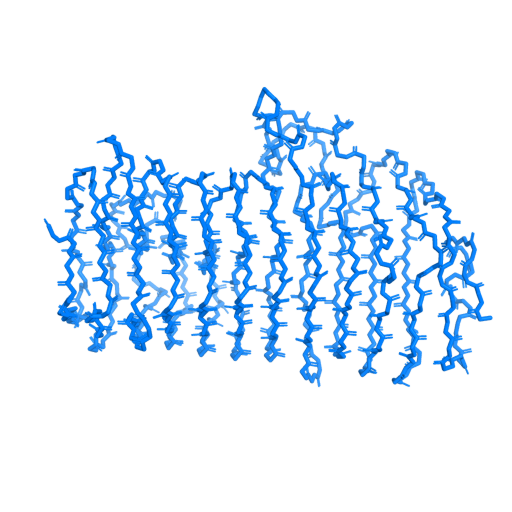 1 88 ? 20.169 52.903 -10.098 1.00 11.92 88 LYS A C 1
ATOM 611 O O . LYS A 1 88 ? 20.174 51.780 -10.616 1.00 12.85 88 LYS A O 1
ATOM 617 N N . GLY A 1 89 ? 21.264 53.499 -9.646 1.00 11.92 89 GLY A N 1
ATOM 618 C CA . GLY A 1 89 ? 22.534 52.700 -9.658 1.00 12.89 89 GLY A CA 1
ATOM 619 C C . GLY A 1 89 ? 22.841 52.188 -11.038 1.00 12.13 89 GLY A C 1
ATOM 620 O O . GLY A 1 89 ? 22.712 52.884 -12.065 1.00 13.02 89 GLY A O 1
ATOM 621 N N . THR A 1 90 ? 23.334 50.945 -11.061 1.00 12.82 90 THR A N 1
ATOM 622 C CA . THR A 1 90 ? 23.745 50.314 -12.308 1.00 13.12 90 THR A CA 1
ATOM 623 C C . THR A 1 90 ? 22.588 49.554 -12.922 1.00 14.33 90 THR A C 1
ATOM 624 O O . THR A 1 90 ? 22.754 48.861 -13.927 1.00 17.67 90 THR A O 1
ATOM 628 N N . ASN A 1 91 ? 21.364 49.717 -12.369 1.00 14.40 91 ASN A N 1
ATOM 629 C CA . ASN A 1 91 ? 20.209 49.052 -12.960 1.00 15.82 91 ASN A CA 1
ATOM 630 C C . ASN A 1 91 ? 19.714 49.846 -14.160 1.00 16.48 91 ASN A C 1
ATOM 631 O O . ASN A 1 91 ? 19.165 49.260 -15.133 1.00 19.01 91 ASN A O 1
ATOM 636 N N . ASN A 1 92 ? 19.768 51.173 -14.121 1.00 17.22 92 ASN A N 1
ATOM 637 C CA . ASN A 1 92 ? 19.127 52.031 -15.102 1.00 17.31 92 ASN A CA 1
ATOM 638 C C . ASN A 1 92 ? 19.583 53.455 -14.839 1.00 16.34 92 ASN A C 1
ATOM 639 O O . ASN A 1 92 ? 20.456 53.701 -14.013 1.00 16.72 92 ASN A O 1
ATOM 644 N N . GLY A 1 93 ? 19.001 54.405 -15.511 1.00 16.28 93 GLY A N 1
ATOM 645 C CA . GLY A 1 93 ? 19.265 55.818 -15.228 1.00 16.22 93 GLY A CA 1
ATOM 646 C C . GLY A 1 93 ? 20.594 56.270 -15.788 1.00 15.17 93 GLY A C 1
ATOM 647 O O . GLY A 1 93 ? 21.057 55.836 -16.866 1.00 17.17 93 GLY A O 1
ATOM 648 N N . THR A 1 94 ? 21.185 57.208 -15.061 1.00 14.54 94 THR A N 1
ATOM 649 C CA . THR A 1 94 ? 22.456 57.796 -15.493 1.00 14.29 94 THR A CA 1
ATOM 650 C C . THR A 1 94 ? 23.560 56.714 -15.527 1.00 13.85 94 THR A C 1
ATOM 651 O O . THR A 1 94 ? 23.557 55.749 -14.740 1.00 13.76 94 THR A O 1
ATOM 655 N N . HIS A 1 95 ? 24.531 56.923 -16.434 1.00 15.15 95 HIS A N 1
ATOM 656 C CA . HIS A 1 95 ? 25.713 56.047 -16.402 1.00 15.12 95 HIS A CA 1
ATOM 657 C C . HIS A 1 95 ? 26.450 56.205 -15.094 1.00 13.80 95 HIS A C 1
ATOM 658 O O . HIS A 1 95 ? 26.679 57.340 -14.650 1.00 15.85 95 HIS A O 1
ATOM 665 N N . LYS A 1 96 ? 26.842 55.100 -14.470 1.00 13.53 96 LYS A N 1
ATOM 666 C CA . LYS A 1 96 ? 27.665 55.115 -13.268 1.00 13.23 96 LYS A CA 1
ATOM 667 C C . LYS A 1 96 ? 29.009 54.449 -13.584 1.00 12.74 96 LYS A C 1
ATOM 668 O O . LYS A 1 96 ? 29.020 53.225 -13.801 1.00 15.09 96 LYS A O 1
ATOM 674 N N . PRO A 1 97 ? 30.160 55.115 -13.557 1.00 11.60 97 PRO A N 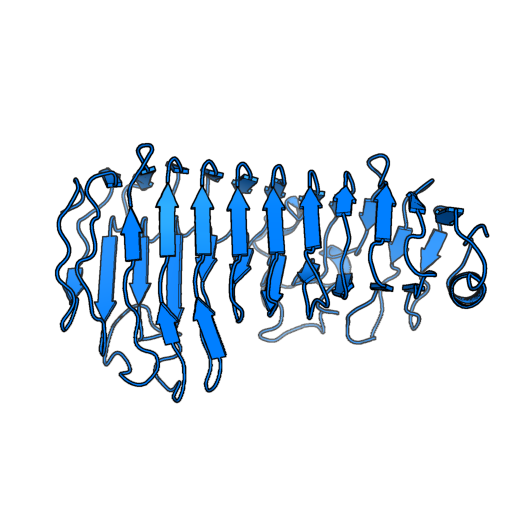1
ATOM 675 C CA . PRO A 1 97 ? 31.421 54.403 -13.702 1.00 11.76 97 PRO A CA 1
ATOM 676 C C . PRO A 1 97 ? 31.583 53.396 -12.547 1.00 11.17 97 PRO A C 1
ATOM 677 O O . PRO A 1 97 ? 31.523 53.788 -11.373 1.00 12.18 97 PRO A O 1
ATOM 681 N N . HIS A 1 98 ? 31.780 52.129 -12.900 1.00 11.42 98 HIS A N 1
ATOM 682 C CA . HIS A 1 98 ? 31.877 51.112 -11.846 1.00 11.36 98 HIS A CA 1
ATOM 683 C C . HIS A 1 98 ? 32.693 49.937 -12.363 1.00 11.12 98 HIS A C 1
ATOM 684 O O . HIS A 1 98 ? 32.690 49.694 -13.595 1.00 12.43 98 HIS A O 1
ATOM 691 N N . PRO A 1 99 ? 33.373 49.209 -11.490 1.00 10.90 99 PRO A N 1
ATOM 692 C CA . PRO A 1 99 ? 33.675 49.626 -10.100 1.00 10.78 99 PRO A CA 1
ATOM 693 C C . PRO A 1 99 ? 34.490 50.910 -10.142 1.00 10.38 99 PRO A C 1
ATOM 694 O O . PRO A 1 99 ? 35.028 51.310 -11.191 1.00 11.36 99 PRO A O 1
ATOM 698 N N . PHE A 1 100 ? 34.642 51.546 -8.968 1.00 10.10 100 PHE A N 1
ATOM 699 C CA . PHE A 1 100 ? 35.478 52.748 -8.899 1.00 10.38 100 PHE A CA 1
ATOM 700 C C . PHE A 1 100 ? 36.950 52.348 -8.928 1.00 10.27 100 PHE A C 1
ATOM 701 O O . PHE A 1 100 ? 37.712 52.796 -9.797 1.00 10.58 100 PHE A O 1
ATOM 709 N N . LEU A 1 101 ? 37.345 51.528 -7.924 1.00 10.22 101 LEU A N 1
ATOM 710 C CA . LEU A 1 101 ? 38.695 50.999 -7.833 1.00 10.29 101 LEU A CA 1
ATOM 711 C C . LEU A 1 101 ? 38.699 49.511 -8.170 1.00 10.15 101 LEU A C 1
ATOM 712 O O . LEU A 1 101 ? 37.772 48.787 -7.818 1.00 10.87 101 LEU A O 1
ATOM 717 N N . LYS A 1 102 ? 39.815 49.080 -8.775 1.00 10.60 102 LYS A N 1
ATOM 718 C CA . LYS A 1 102 ? 40.088 47.653 -9.022 1.00 10.49 102 LYS A CA 1
ATOM 719 C C . LYS A 1 102 ? 41.472 47.346 -8.485 1.00 10.19 102 LYS A C 1
ATOM 720 O O . LYS A 1 102 ? 42.438 48.026 -8.827 1.00 11.13 102 LYS A O 1
ATOM 726 N N . ILE A 1 103 ? 41.553 46.311 -7.632 1.00 10.75 103 ILE A N 1
ATOM 727 C CA . ILE A 1 103 ? 42.809 45.862 -7.007 1.00 11.24 103 ILE A CA 1
ATOM 728 C C . ILE A 1 103 ? 43.031 44.410 -7.408 1.00 11.59 103 ILE A C 1
ATOM 729 O O . ILE A 1 103 ? 42.161 43.550 -7.156 1.00 12.51 103 ILE A O 1
ATOM 734 N N . LYS A 1 104 ? 44.179 44.132 -8.060 1.00 11.54 104 LYS A N 1
ATOM 735 C CA . LYS A 1 104 ? 44.516 42.832 -8.568 1.00 12.24 104 LYS A CA 1
ATOM 736 C C . LYS A 1 104 ? 45.904 42.422 -8.063 1.00 11.47 104 LYS A C 1
ATOM 737 O O . LYS A 1 104 ? 46.760 43.292 -7.804 1.00 12.49 104 LYS A O 1
ATOM 743 N N . GLY A 1 105 ? 46.158 41.126 -8.050 1.00 11.84 105 GLY A N 1
ATOM 744 C CA . GLY A 1 105 ? 47.484 40.603 -7.732 1.00 11.72 105 GLY A CA 1
ATOM 745 C C . GLY A 1 105 ? 47.546 40.182 -6.257 1.00 11.67 105 GLY A C 1
ATOM 746 O O . GLY A 1 105 ? 46.762 39.360 -5.807 1.00 12.66 105 GLY A O 1
ATOM 747 N N . SER A 1 106 ? 48.506 40.746 -5.522 1.00 11.54 106 SER A N 1
ATOM 748 C CA . SER A 1 106 ? 48.698 40.337 -4.129 1.00 11.67 106 SER A CA 1
ATOM 749 C C . SER A 1 106 ? 49.403 41.469 -3.376 1.00 11.53 106 SER A C 1
ATOM 750 O O . SER A 1 106 ? 49.915 42.419 -3.944 1.00 12.09 106 SER A O 1
ATOM 753 N N . GLY A 1 107 ? 49.442 41.294 -2.051 1.00 11.94 107 GLY A N 1
ATOM 754 C CA . GLY A 1 107 ? 50.070 42.244 -1.159 1.00 12.15 107 GLY A CA 1
ATOM 755 C C . GLY A 1 107 ? 49.146 42.665 -0.037 1.00 11.21 107 GLY A C 1
ATOM 756 O O . GLY A 1 107 ? 48.233 41.920 0.348 1.00 12.01 107 GLY A O 1
ATOM 757 N N . THR A 1 108 ? 49.390 43.862 0.477 1.00 11.63 108 THR A N 1
ATOM 758 C CA . THR A 1 108 ? 48.692 44.416 1.635 1.00 11.89 108 THR A CA 1
ATOM 759 C C . THR A 1 108 ? 48.374 45.870 1.356 1.00 12.08 108 THR A C 1
ATOM 760 O O . THR A 1 108 ? 49.289 46.636 1.032 1.00 13.43 108 THR A O 1
ATOM 764 N N . TYR A 1 109 ? 47.102 46.229 1.462 1.00 11.49 109 TYR A N 1
ATOM 765 C CA . TYR A 1 109 ? 46.580 47.561 1.189 1.00 11.43 109 TYR A CA 1
ATOM 766 C C . TYR A 1 109 ? 45.992 48.096 2.475 1.00 11.50 109 TYR A C 1
ATOM 767 O O . TYR A 1 109 ? 45.076 47.476 3.039 1.00 12.60 109 TYR A O 1
ATOM 776 N N . LYS A 1 110 ? 46.494 49.265 2.931 1.00 11.64 110 LYS A N 1
ATOM 777 C CA . LYS A 1 110 ? 46.078 49.757 4.256 1.00 11.55 110 LYS A CA 1
ATOM 778 C C . LYS A 1 110 ? 45.673 51.211 4.245 1.00 10.94 110 LYS A C 1
ATOM 779 O O . LYS A 1 110 ? 46.268 52.058 3.585 1.00 11.88 110 LYS A O 1
ATOM 786 N N . LYS A 1 111 ? 44.672 51.513 5.093 1.00 11.27 111 LYS A N 1
ATOM 787 C CA . LYS A 1 111 ? 44.461 52.874 5.621 1.00 11.70 111 LYS A CA 1
ATOM 788 C C . LYS A 1 111 ? 44.289 53.913 4.549 1.00 11.13 111 LYS A C 1
ATOM 789 O O . LYS A 1 111 ? 44.972 54.932 4.452 1.00 11.81 111 LYS A O 1
ATOM 795 N N . PHE A 1 112 ? 43.286 53.667 3.661 1.00 11.82 112 PHE A N 1
ATOM 796 C CA . PHE A 1 112 ? 42.796 54.751 2.799 1.00 11.65 112 PHE A CA 1
ATOM 797 C C . PHE A 1 112 ? 41.277 54.684 2.783 1.00 10.84 112 PHE A C 1
ATOM 798 O O . PHE A 1 112 ? 40.655 53.721 3.258 1.00 11.62 112 PHE A O 1
ATOM 806 N N . GLU A 1 113 ? 40.697 55.731 2.197 1.00 11.14 113 GLU A N 1
ATOM 807 C CA . GLU A 1 113 ? 39.239 55.869 2.124 1.00 10.93 113 GLU A CA 1
ATOM 808 C C . GLU A 1 113 ? 38.825 56.036 0.672 1.00 10.69 113 GLU A C 1
ATOM 809 O O . GLU A 1 113 ? 39.463 56.765 -0.091 1.00 11.66 113 GLU A O 1
ATOM 815 N N . VAL A 1 114 ? 37.748 55.355 0.318 1.00 10.50 114 VAL A N 1
ATOM 816 C CA . VAL A 1 114 ? 36.995 55.630 -0.902 1.00 10.83 114 VAL A CA 1
ATOM 817 C C . VAL A 1 114 ? 35.790 56.455 -0.484 1.00 10.96 114 VAL A C 1
ATOM 818 O O . VAL A 1 114 ? 34.995 55.984 0.337 1.00 12.75 114 VAL A O 1
ATOM 822 N N . LEU A 1 115 ? 35.701 57.663 -1.018 1.00 10.83 115 LEU A N 1
ATOM 823 C CA . LEU A 1 115 ? 34.630 58.599 -0.658 1.00 10.93 115 LEU A CA 1
ATOM 824 C C . LEU A 1 115 ? 33.683 58.745 -1.863 1.00 10.65 115 LEU A C 1
ATOM 825 O O . LEU A 1 115 ? 34.119 59.111 -2.975 1.00 11.23 115 LEU A O 1
ATOM 830 N N . ASN A 1 116 ? 32.403 58.471 -1.646 1.00 10.23 116 ASN A N 1
ATOM 831 C CA . ASN A 1 116 ? 31.378 58.748 -2.666 1.00 10.64 116 ASN A CA 1
ATOM 832 C C . ASN A 1 116 ? 31.698 58.110 -4.033 1.00 10.28 116 ASN A C 1
ATOM 833 O O . ASN A 1 116 ? 31.800 58.777 -5.066 1.00 10.81 116 ASN A O 1
ATOM 838 N N . SER A 1 117 ? 31.803 56.775 -4.030 1.00 10.31 117 SER A N 1
ATOM 839 C CA . SER A 1 117 ? 31.878 56.070 -5.299 1.00 10.35 117 SER A CA 1
ATOM 840 C C . SER A 1 117 ? 30.586 56.295 -6.107 1.00 10.10 117 SER A C 1
ATOM 841 O O . SER A 1 117 ? 29.499 56.365 -5.555 1.00 10.79 117 SER A O 1
ATOM 844 N N . PRO A 1 118 ? 30.699 56.347 -7.461 1.00 10.38 118 PRO A N 1
ATOM 845 C CA . PRO A 1 118 ? 29.471 56.461 -8.275 1.00 10.37 118 PRO A CA 1
ATOM 846 C C . PRO A 1 118 ? 28.527 55.297 -8.044 1.00 10.13 118 PRO A C 1
ATOM 847 O O . PRO A 1 118 ? 27.299 55.526 -8.000 1.00 11.02 118 PRO A O 1
ATOM 851 N N . ALA A 1 119 ? 29.057 54.095 -7.947 1.00 10.11 119 ALA A N 1
ATOM 852 C CA . ALA A 1 119 ? 28.253 52.877 -7.655 1.00 10.46 119 ALA A CA 1
ATOM 853 C C . ALA A 1 119 ? 29.210 51.939 -6.911 1.00 10.12 119 ALA A C 1
ATOM 854 O O . ALA A 1 119 ? 29.716 52.304 -5.842 1.00 10.38 119 ALA A O 1
ATOM 856 N N . GLN A 1 120 ? 29.482 50.752 -7.446 1.00 10.19 120 GLN A N 1
ATOM 857 C CA . GLN A 1 120 ? 30.256 49.787 -6.676 1.00 10.43 120 GLN A CA 1
ATOM 858 C C . GLN A 1 120 ? 31.662 50.354 -6.426 1.00 9.98 120 GLN A C 1
ATOM 859 O O . GLN A 1 120 ? 32.313 50.903 -7.322 1.00 10.29 120 GLN A O 1
ATOM 865 N N . ALA A 1 121 ? 32.131 50.218 -5.159 1.00 10.13 121 ALA A N 1
ATOM 866 C CA . ALA A 1 121 ? 33.346 50.936 -4.751 1.00 10.09 121 ALA A CA 1
ATOM 867 C C . ALA A 1 121 ? 34.626 50.202 -5.101 1.00 10.31 121 ALA A C 1
ATOM 868 O O . ALA A 1 121 ? 35.402 50.696 -5.931 1.00 11.96 121 ALA A O 1
ATOM 870 N N . ILE A 1 122 ? 34.894 49.068 -4.457 1.00 10.29 122 ILE A N 1
ATOM 871 C CA . ILE A 1 122 ? 36.197 48.378 -4.635 1.00 10.30 122 ILE A CA 1
ATOM 872 C C . ILE A 1 122 ? 35.958 46.950 -5.149 1.00 10.32 122 ILE A C 1
ATOM 873 O O . ILE A 1 122 ? 35.318 46.139 -4.499 1.00 11.27 122 ILE A O 1
ATOM 878 N N . SER A 1 123 ? 36.490 46.697 -6.352 1.00 10.42 123 SER A N 1
ATOM 879 C CA . SER A 1 123 ? 36.483 45.360 -6.936 1.00 10.39 123 SER A CA 1
ATOM 880 C C . SER A 1 123 ? 37.828 44.692 -6.684 1.00 10.24 123 SER A C 1
ATOM 881 O O . SER A 1 123 ? 38.881 45.296 -6.939 1.00 11.07 123 SER A O 1
ATOM 884 N N . VAL A 1 124 ? 37.787 43.480 -6.174 1.00 11.10 124 VAL A N 1
ATOM 885 C CA . VAL A 1 124 ? 38.971 42.740 -5.745 1.00 12.14 124 VAL A CA 1
ATOM 886 C C . VAL A 1 124 ? 39.114 41.510 -6.605 1.00 12.35 124 VAL A C 1
ATOM 887 O O . VAL A 1 124 ? 38.213 40.636 -6.627 1.00 13.08 124 VAL A O 1
ATOM 891 N N . GLY A 1 125 ? 40.268 41.363 -7.234 1.00 13.46 125 GLY A N 1
ATOM 892 C CA . GLY A 1 125 ? 40.623 40.117 -7.940 1.00 13.86 125 GLY A CA 1
ATOM 893 C C . GLY A 1 125 ? 40.874 40.308 -9.400 1.00 13.49 125 GLY A C 1
ATOM 894 O O . GLY A 1 125 ? 40.471 41.327 -9.996 1.00 16.62 125 GLY A O 1
ATOM 895 N N . PRO A 1 126 ? 41.473 39.319 -10.041 1.00 13.65 126 PRO A N 1
ATOM 896 C CA . PRO A 1 126 ? 41.976 38.082 -9.412 1.00 13.29 126 PRO A CA 1
ATOM 897 C C . PRO A 1 126 ? 43.291 38.342 -8.684 1.00 12.41 126 PRO A C 1
ATOM 898 O O . PRO A 1 126 ? 43.926 39.387 -8.820 1.00 13.33 126 PRO A O 1
ATOM 902 N N . THR A 1 127 ? 43.681 37.312 -7.937 1.00 12.10 127 THR A N 1
ATOM 903 C CA . THR A 1 127 ? 44.921 37.367 -7.138 1.00 12.06 127 THR A CA 1
ATOM 904 C C . THR A 1 127 ? 45.956 36.343 -7.684 1.00 12.31 127 THR A C 1
ATOM 905 O O . THR A 1 127 ? 45.628 35.396 -8.375 1.00 13.96 127 THR A O 1
ATOM 909 N N . ASP A 1 128 ? 47.217 36.623 -7.292 1.00 12.49 128 ASP A N 1
ATOM 910 C CA . ASP A 1 128 ? 48.310 35.686 -7.587 1.00 12.96 128 ASP A CA 1
ATOM 911 C C . ASP A 1 128 ? 48.971 35.181 -6.328 1.00 13.31 128 ASP A C 1
ATOM 912 O O . ASP A 1 128 ? 49.959 34.393 -6.458 1.00 17.27 128 ASP A O 1
ATOM 917 N N . ALA A 1 129 ? 48.504 35.541 -5.169 1.00 12.82 129 ALA A N 1
ATOM 918 C CA . ALA A 1 129 ? 49.024 35.169 -3.856 1.00 12.62 129 ALA A CA 1
ATOM 919 C C . ALA A 1 129 ? 48.092 35.852 -2.846 1.00 12.33 129 ALA A C 1
ATOM 920 O O . ALA A 1 129 ? 47.068 36.427 -3.249 1.00 13.45 129 ALA A O 1
ATOM 922 N N . HIS A 1 130 ? 48.418 35.832 -1.554 1.00 12.50 130 HIS A N 1
ATOM 923 C CA . HIS A 1 130 ? 47.451 36.406 -0.616 1.00 11.94 130 HIS A CA 1
ATOM 924 C C . HIS A 1 130 ? 47.326 37.917 -0.819 1.00 11.78 130 HIS A C 1
ATOM 925 O O . HIS A 1 130 ? 48.306 38.630 -1.060 1.00 12.95 130 HIS A O 1
ATOM 932 N N . LEU A 1 131 ? 46.090 38.412 -0.702 1.00 11.89 131 LEU A N 1
ATOM 933 C CA . LEU A 1 131 ? 45.773 39.832 -0.805 1.00 11.78 131 LEU A CA 1
ATOM 934 C C . LEU A 1 131 ? 45.003 40.250 0.439 1.00 11.91 131 LEU A C 1
ATOM 935 O O . LEU A 1 131 ? 43.943 39.662 0.715 1.00 12.73 131 LEU A O 1
ATOM 940 N N . THR A 1 132 ? 45.534 41.237 1.152 1.00 11.71 132 THR A N 1
ATOM 941 C CA . THR A 1 132 ? 44.933 41.725 2.379 1.00 11.85 132 THR A CA 1
ATOM 942 C C . THR A 1 132 ? 44.564 43.174 2.214 1.00 11.25 132 THR A C 1
ATOM 943 O O . THR A 1 132 ? 45.418 43.996 1.809 1.00 12.26 132 THR A O 1
ATOM 947 N N . LEU A 1 133 ? 43.315 43.509 2.540 1.00 11.14 133 LEU A N 1
ATOM 948 C CA . LEU A 1 133 ? 42.825 44.893 2.601 1.00 10.73 133 LEU A CA 1
ATOM 949 C C . LEU A 1 133 ? 42.531 45.171 4.082 1.00 11.24 133 LEU A C 1
ATOM 950 O O . LEU A 1 133 ? 41.763 44.421 4.703 1.00 12.04 133 LEU A O 1
ATOM 955 N N . ASP A 1 134 ? 43.158 46.208 4.644 1.00 10.76 134 ASP A N 1
ATOM 956 C CA . ASP A 1 134 ? 43.153 46.391 6.100 1.00 11.38 134 ASP A CA 1
ATOM 957 C C . ASP A 1 134 ? 42.948 47.849 6.427 1.00 10.95 134 ASP A C 1
ATOM 958 O O . ASP A 1 134 ? 43.756 48.701 6.028 1.00 12.12 134 ASP A O 1
ATOM 963 N N . GLY A 1 135 ? 41.862 48.168 7.124 1.00 11.13 135 GLY A N 1
ATOM 964 C CA . GLY A 1 135 ? 41.682 49.549 7.592 1.00 11.89 135 GLY A CA 1
ATOM 965 C C . GLY A 1 135 ? 41.253 50.501 6.495 1.00 11.56 135 GLY A C 1
ATOM 966 O O . GLY A 1 135 ? 41.577 51.685 6.572 1.00 13.10 135 GLY A O 1
ATOM 967 N N . ILE A 1 136 ? 40.492 50.000 5.526 1.00 11.18 136 ILE A N 1
ATOM 968 C CA . ILE A 1 136 ? 39.940 50.805 4.440 1.00 11.26 136 ILE A CA 1
ATOM 969 C C . ILE A 1 136 ? 38.526 51.238 4.825 1.00 11.15 136 ILE A C 1
ATOM 970 O O . ILE A 1 136 ? 37.745 50.432 5.320 1.00 11.86 136 ILE A O 1
ATOM 975 N N . THR A 1 137 ? 38.231 52.512 4.543 1.00 10.98 137 THR A N 1
ATOM 976 C CA . THR A 1 137 ? 36.872 53.020 4.740 1.00 11.01 137 THR A CA 1
ATOM 977 C C . THR A 1 137 ? 36.226 53.268 3.377 1.00 10.98 137 THR A C 1
ATOM 978 O O . THR A 1 137 ? 36.833 53.986 2.549 1.00 12.54 137 THR A O 1
ATOM 982 N N . VAL A 1 138 ? 35.040 52.732 3.156 1.00 10.48 138 VAL A N 1
ATOM 983 C CA . VAL A 1 138 ? 34.199 53.126 2.010 1.00 10.36 138 VAL A CA 1
ATOM 984 C C . VAL A 1 138 ? 33.117 54.022 2.622 1.00 10.47 138 VAL A C 1
ATOM 985 O O . VAL A 1 138 ? 32.192 53.526 3.285 1.00 11.46 138 VAL A O 1
ATOM 989 N N . ASP A 1 139 ? 33.277 55.335 2.444 1.00 10.62 139 ASP A N 1
ATOM 990 C CA . ASP A 1 139 ? 32.317 56.293 2.970 1.00 11.06 139 ASP A CA 1
ATOM 991 C C . ASP A 1 139 ? 31.433 56.773 1.815 1.00 10.43 139 ASP A C 1
ATOM 992 O O . ASP A 1 139 ? 31.782 57.706 1.093 1.00 10.83 139 ASP A O 1
ATOM 997 N N . ASP A 1 140 ? 30.282 56.067 1.667 1.00 10.75 140 ASP A N 1
ATOM 998 C CA . ASP A 1 140 ? 29.239 56.471 0.770 1.00 10.52 140 ASP A CA 1
ATOM 999 C C . ASP A 1 140 ? 27.999 56.936 1.549 1.00 10.90 140 ASP A C 1
ATOM 1000 O O . ASP A 1 140 ? 26.879 56.928 1.039 1.00 11.40 140 ASP A O 1
ATOM 1005 N N . PHE A 1 141 ? 28.205 57.410 2.783 1.00 11.30 141 PHE A N 1
ATOM 1006 C CA . PHE A 1 141 ? 27.072 57.845 3.622 1.00 11.45 141 PHE A CA 1
ATOM 1007 C C . PHE A 1 141 ? 26.213 58.907 2.920 1.00 11.64 141 PHE A C 1
ATOM 1008 O O . PHE A 1 141 ? 24.985 58.929 3.103 1.00 12.21 141 PHE A O 1
ATOM 1016 N N . ALA A 1 142 ? 26.829 59.832 2.160 1.00 11.56 142 ALA A N 1
ATOM 1017 C CA . ALA A 1 142 ? 26.071 60.863 1.481 1.00 12.24 142 ALA A CA 1
ATOM 1018 C C . ALA A 1 142 ? 25.020 60.260 0.570 1.00 11.74 142 ALA A C 1
ATOM 1019 O O . ALA A 1 142 ? 24.008 60.927 0.236 1.00 12.93 142 ALA A O 1
ATOM 1021 N N . GLY A 1 143 ? 25.226 59.031 0.096 1.00 11.59 143 GLY A N 1
ATOM 1022 C CA . GLY A 1 143 ? 24.258 58.340 -0.768 1.00 11.62 143 GLY A CA 1
ATOM 1023 C C . GLY A 1 143 ? 22.932 58.028 -0.069 1.00 11.82 143 GLY A C 1
ATOM 1024 O O . GLY A 1 143 ? 21.969 57.652 -0.755 1.00 12.32 143 GLY A O 1
ATOM 1025 N N . ASP A 1 144 ? 22.865 58.146 1.252 1.00 11.83 144 ASP A N 1
ATOM 1026 C CA . ASP A 1 144 ? 21.602 57.910 1.934 1.00 12.46 144 ASP A CA 1
ATOM 1027 C C . ASP A 1 144 ? 20.598 58.992 1.620 1.00 13.39 144 ASP A C 1
ATOM 1028 O O . ASP A 1 144 ? 19.371 58.784 1.697 1.00 15.77 144 ASP A O 1
ATOM 1033 N N . THR A 1 145 ? 21.057 60.206 1.335 1.00 13.33 145 THR A N 1
ATOM 1034 C CA . THR A 1 145 ? 20.155 61.380 1.142 1.00 14.82 145 THR A CA 1
ATOM 1035 C C . THR A 1 145 ? 19.235 61.111 -0.018 1.00 14.62 145 THR A C 1
ATOM 1036 O O . THR A 1 145 ? 19.673 60.813 -1.149 1.00 14.31 145 THR A O 1
ATOM 1040 N N . LYS A 1 146 ? 17.903 61.126 0.262 1.00 15.59 146 LYS A N 1
ATOM 1041 C CA . LYS A 1 146 ? 16.869 60.864 -0.724 1.00 17.31 146 LYS A CA 1
ATOM 1042 C C . LYS A 1 146 ? 17.072 59.495 -1.358 1.00 16.22 146 LYS A C 1
ATOM 1043 O O . LYS A 1 146 ? 16.530 59.243 -2.476 1.00 18.26 146 LYS A O 1
ATOM 1048 N N . ASN A 1 147 ? 17.773 58.563 -0.673 1.00 16.13 147 ASN A N 1
ATOM 1049 C CA . ASN A 1 147 ? 17.974 57.227 -1.217 1.00 18.16 147 ASN A CA 1
ATOM 1050 C C . ASN A 1 147 ? 18.517 57.267 -2.661 1.00 14.33 147 ASN A C 1
ATOM 1051 O O . ASN A 1 147 ? 18.261 56.383 -3.471 1.00 15.10 147 ASN A O 1
ATOM 1056 N N . LEU A 1 148 ? 19.388 58.277 -2.923 1.00 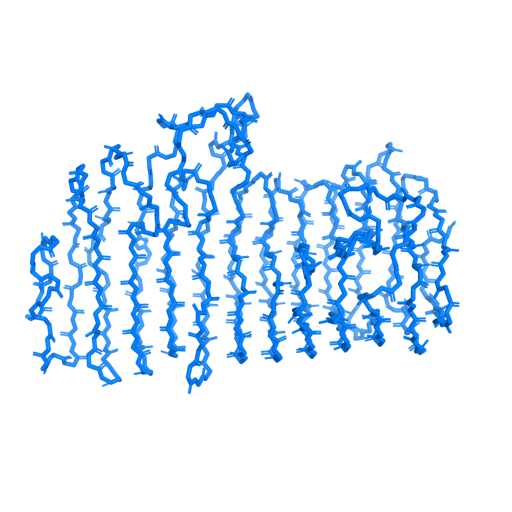13.07 148 LEU A N 1
ATOM 1057 C CA . LEU A 1 148 ? 19.906 58.362 -4.292 1.00 12.79 148 LEU A CA 1
ATOM 1058 C C . LEU A 1 148 ? 21.080 57.417 -4.539 1.00 11.90 148 LEU A C 1
ATOM 1059 O O . LEU A 1 148 ? 21.227 56.951 -5.670 1.00 12.19 148 LEU A O 1
ATOM 1064 N N . GLY A 1 149 ? 21.929 57.160 -3.550 1.00 11.96 149 GLY A N 1
ATOM 1065 C CA . GLY A 1 149 ? 23.013 56.204 -3.769 1.00 12.06 149 GLY A CA 1
ATOM 1066 C C . GLY A 1 149 ? 22.433 54.804 -3.956 1.00 11.28 149 GLY A C 1
ATOM 1067 O O . GLY A 1 149 ? 21.432 54.434 -3.335 1.00 13.01 149 GLY A O 1
ATOM 1068 N N . HIS A 1 150 ? 23.055 54.028 -4.840 1.00 11.78 150 HIS A N 1
ATOM 1069 C CA . HIS A 1 150 ? 22.465 52.728 -5.188 1.00 11.78 150 HIS A CA 1
ATOM 1070 C C . HIS A 1 150 ? 23.573 51.844 -5.769 1.00 11.16 150 HIS A C 1
ATOM 1071 O O . HIS A 1 150 ? 24.461 52.338 -6.476 1.00 11.33 150 HIS A O 1
ATOM 1078 N N . ASN A 1 151 ? 23.537 50.541 -5.471 1.00 11.20 151 ASN A N 1
ATOM 1079 C CA . ASN A 1 151 ? 24.568 49.618 -5.958 1.00 11.22 151 ASN A CA 1
ATOM 1080 C C . ASN A 1 151 ? 25.969 50.080 -5.502 1.00 10.54 151 ASN A C 1
ATOM 1081 O O . ASN A 1 151 ? 26.962 49.809 -6.180 1.00 11.21 151 ASN A O 1
ATOM 1086 N N . THR A 1 152 ? 26.030 50.678 -4.308 1.00 10.62 152 THR A N 1
ATOM 1087 C CA . THR A 1 152 ? 27.286 51.200 -3.756 1.00 10.65 152 THR A CA 1
ATOM 1088 C C . THR A 1 152 ? 28.010 50.163 -2.906 1.00 10.33 152 THR A C 1
ATOM 1089 O O . THR A 1 152 ? 28.506 50.439 -1.796 1.00 10.76 152 THR A O 1
ATOM 1093 N N . ASP A 1 153 ? 28.144 48.948 -3.474 1.00 10.55 153 ASP A N 1
ATOM 1094 C CA . ASP A 1 153 ? 28.811 47.852 -2.764 1.00 10.28 153 ASP A CA 1
ATOM 1095 C C . ASP A 1 153 ? 30.172 48.305 -2.240 1.00 10.19 153 ASP A C 1
ATOM 1096 O O . ASP A 1 153 ? 30.948 48.950 -2.935 1.00 10.81 153 ASP A O 1
ATOM 1101 N N . GLY A 1 154 ? 30.492 47.896 -1.003 1.00 10.15 154 GLY A N 1
ATOM 1102 C CA . GLY A 1 154 ? 31.810 48.247 -0.462 1.00 10.59 154 GLY A CA 1
ATOM 1103 C C . GLY A 1 154 ? 32.952 47.498 -1.172 1.00 10.17 154 GLY A C 1
ATOM 1104 O O . GLY A 1 154 ? 33.843 48.126 -1.774 1.00 10.73 154 GLY A O 1
ATOM 1105 N N . PHE A 1 155 ? 32.870 46.178 -1.069 1.00 10.20 155 PHE A N 1
ATOM 1106 C CA . PHE A 1 155 ? 33.878 45.289 -1.662 1.00 10.29 155 PHE A CA 1
ATOM 1107 C C . PHE A 1 155 ? 33.149 44.208 -2.456 1.00 10.44 155 PHE A C 1
ATOM 1108 O O . PHE A 1 155 ? 32.302 43.506 -1.892 1.00 11.65 155 PHE A O 1
ATOM 1116 N N . ASP A 1 156 ? 33.496 44.077 -3.737 1.00 10.32 156 ASP A N 1
ATOM 1117 C CA . ASP A 1 156 ? 33.030 42.964 -4.590 1.00 10.21 156 ASP A CA 1
ATOM 1118 C C . ASP A 1 156 ? 34.222 42.069 -4.850 1.00 10.35 156 ASP A C 1
ATOM 1119 O O . ASP A 1 156 ? 35.223 42.525 -5.409 1.00 10.96 156 ASP A O 1
ATOM 1124 N N . VAL A 1 157 ? 34.132 40.812 -4.405 1.00 10.38 157 VAL A N 1
ATOM 1125 C CA . VAL A 1 157 ? 35.276 39.910 -4.453 1.00 10.19 157 VAL A CA 1
ATOM 1126 C C . VAL A 1 157 ? 35.027 38.750 -5.382 1.00 10.31 157 VAL A C 1
ATOM 1127 O O . VAL A 1 157 ? 34.098 37.969 -5.178 1.00 10.96 157 VAL A O 1
ATOM 1131 N N . SER A 1 158 ? 35.906 38.617 -6.383 1.00 10.65 158 SER A N 1
ATOM 1132 C CA . SER A 1 158 ? 36.000 37.431 -7.277 1.00 11.00 158 SER A CA 1
ATOM 1133 C C . SER A 1 158 ? 37.478 37.053 -7.300 1.00 10.98 158 SER A C 1
ATOM 1134 O O . SER A 1 158 ? 38.229 37.556 -8.145 1.00 11.92 158 SER A O 1
ATOM 1137 N N . ALA A 1 159 ? 37.881 36.244 -6.342 1.00 11.02 159 ALA A N 1
ATOM 1138 C CA . ALA A 1 159 ? 39.330 36.069 -6.108 1.00 11.75 159 ALA A CA 1
ATOM 1139 C C . ALA A 1 159 ? 39.507 34.972 -5.074 1.00 10.99 159 ALA A C 1
ATOM 1140 O O . ALA A 1 159 ? 38.661 34.721 -4.231 1.00 11.68 159 ALA A O 1
ATOM 1142 N N . ASN A 1 160 ? 40.714 34.359 -5.129 1.00 11.71 160 ASN A N 1
ATOM 1143 C CA . ASN A 1 160 ? 41.150 33.442 -4.078 1.00 11.27 160 ASN A CA 1
ATOM 1144 C C . ASN A 1 160 ? 42.032 34.150 -3.064 1.00 11.47 160 ASN A C 1
ATOM 1145 O O . ASN A 1 160 ? 42.749 35.106 -3.393 1.00 12.04 160 ASN A O 1
ATOM 1150 N N . ASN A 1 161 ? 42.080 33.608 -1.836 1.00 11.06 161 ASN A N 1
ATOM 1151 C CA . ASN A 1 161 ? 43.141 33.986 -0.909 1.00 11.21 161 ASN A CA 1
ATOM 1152 C C . ASN A 1 161 ? 43.132 35.466 -0.545 1.00 11.27 161 ASN A C 1
ATOM 1153 O O . ASN A 1 161 ? 44.138 36.158 -0.598 1.00 12.12 161 ASN A O 1
ATOM 1161 N N . VAL A 1 162 ? 41.945 35.932 -0.130 1.00 11.53 162 VAL A N 1
ATOM 1162 C CA . VAL A 1 162 ? 41.720 37.334 0.246 1.00 11.49 162 VAL A CA 1
ATOM 1163 C C . VAL A 1 162 ? 41.359 37.450 1.714 1.00 11.16 162 VAL A C 1
ATOM 1164 O O . VAL A 1 162 ? 40.547 36.651 2.226 1.00 12.28 162 VAL A O 1
ATOM 1168 N N . THR A 1 163 ? 41.911 38.474 2.379 1.00 11.04 163 THR A N 1
ATOM 1169 C CA . THR A 1 163 ? 41.490 38.854 3.702 1.00 10.88 163 THR A CA 1
ATOM 1170 C C . THR A 1 163 ? 41.114 40.336 3.679 1.00 10.93 163 THR A C 1
ATOM 1171 O O . THR A 1 163 ? 41.924 41.144 3.204 1.00 11.86 163 THR A O 1
ATOM 1175 N N . ILE A 1 164 ? 39.926 40.677 4.183 1.00 10.76 164 ILE A N 1
ATOM 1176 C CA . ILE A 1 164 ? 39.481 42.043 4.325 1.00 10.53 164 ILE A CA 1
ATOM 1177 C C . ILE A 1 164 ? 39.166 42.227 5.807 1.00 10.69 164 ILE A C 1
ATOM 1178 O O . ILE A 1 164 ? 38.289 41.499 6.336 1.00 11.07 164 ILE A O 1
ATOM 1183 N N . GLN A 1 165 ? 39.905 43.128 6.466 1.00 10.65 165 GLN A N 1
ATOM 1184 C CA . GLN A 1 165 ? 39.797 43.211 7.936 1.00 10.82 165 GLN A CA 1
ATOM 1185 C C . GLN A 1 165 ? 39.890 44.666 8.349 1.00 10.60 165 GLN A C 1
ATOM 1186 O O . GLN A 1 165 ? 40.556 45.504 7.697 1.00 11.08 165 GLN A O 1
ATOM 1192 N N . ASN A 1 166 ? 39.242 44.968 9.504 1.00 10.78 166 ASN A N 1
ATOM 1193 C CA . ASN A 1 166 ? 39.362 46.291 10.112 1.00 11.17 166 ASN A CA 1
ATOM 1194 C C . ASN A 1 166 ? 38.839 47.405 9.182 1.00 10.91 166 ASN A C 1
ATOM 1195 O O . ASN A 1 166 ? 39.234 48.568 9.356 1.00 12.23 166 ASN A O 1
ATOM 1200 N N . CYS A 1 167 ? 37.928 47.088 8.284 1.00 10.96 167 CYS A N 1
ATOM 1201 C CA . CYS A 1 167 ? 37.381 48.078 7.346 1.00 11.02 167 CYS A CA 1
ATOM 1202 C C . CYS A 1 167 ? 36.049 48.613 7.850 1.00 11.05 167 CYS A C 1
ATOM 1203 O O . CYS A 1 167 ? 35.400 48.030 8.759 1.00 12.21 167 CYS A O 1
ATOM 1206 N N . ILE A 1 168 ? 35.626 49.722 7.244 1.00 11.24 168 ILE A N 1
ATOM 1207 C CA . ILE A 1 168 ? 34.377 50.400 7.590 1.00 11.41 168 ILE A CA 1
ATOM 1208 C C . ILE A 1 168 ? 33.646 50.698 6.282 1.00 11.42 168 ILE A C 1
ATOM 1209 O O . ILE A 1 168 ? 34.261 51.253 5.376 1.00 12.10 168 ILE A O 1
ATOM 1214 N N . VAL A 1 169 ? 32.384 50.310 6.177 1.00 11.07 169 VAL A N 1
ATOM 1215 C CA . VAL A 1 169 ? 31.594 50.601 4.983 1.00 11.00 169 VAL A CA 1
ATOM 1216 C C . VAL A 1 169 ? 30.270 51.234 5.381 1.00 11.20 169 VAL A C 1
ATOM 1217 O O . VAL A 1 169 ? 29.491 50.640 6.134 1.00 13.65 169 VAL A O 1
ATOM 1221 N N . LYS A 1 170 ? 30.013 52.425 4.848 1.00 10.81 170 LYS A N 1
ATOM 1222 C CA . LYS A 1 170 ? 28.758 53.164 5.030 1.00 10.76 170 LYS A CA 1
ATOM 1223 C C . LYS A 1 170 ? 28.179 53.333 3.617 1.00 10.42 170 LYS A C 1
ATOM 1224 O O . LYS A 1 170 ? 28.737 54.078 2.803 1.00 11.10 170 LYS A O 1
ATOM 1230 N N . ASN A 1 171 ? 27.101 52.612 3.310 1.00 10.61 171 ASN A N 1
ATOM 1231 C CA . ASN A 1 171 ? 26.676 52.571 1.912 1.00 10.60 171 ASN A CA 1
ATOM 1232 C C . ASN A 1 171 ? 25.199 52.211 1.807 1.00 10.65 171 ASN A C 1
ATOM 1233 O O . ASN A 1 171 ? 24.455 52.374 2.775 1.00 11.40 171 ASN A O 1
ATOM 1238 N N . GLN A 1 172 ? 24.794 51.798 0.583 1.00 10.47 172 GLN A N 1
ATOM 1239 C CA . GLN A 1 172 ? 23.394 51.535 0.260 1.00 11.00 172 GLN A CA 1
ATOM 1240 C C . GLN A 1 172 ? 23.215 50.150 -0.364 1.00 11.22 172 GLN A C 1
ATOM 1241 O O . GLN A 1 172 ? 22.142 49.860 -0.909 1.00 13.56 172 GLN A O 1
ATOM 1247 N N . ASP A 1 173 ? 24.229 49.302 -0.323 1.00 10.84 173 ASP A N 1
ATOM 1248 C CA . ASP A 1 173 ? 24.113 47.945 -0.881 1.00 10.97 173 ASP A CA 1
ATOM 1249 C C . ASP A 1 173 ? 25.028 47.036 -0.069 1.00 10.50 173 ASP A C 1
ATOM 1250 O O . ASP A 1 173 ? 25.385 47.361 1.070 1.00 10.88 173 ASP A O 1
ATOM 1255 N N . ASP A 1 174 ? 25.381 45.886 -0.622 1.00 10.72 174 ASP A N 1
ATOM 1256 C CA . ASP A 1 174 ? 26.172 44.924 0.158 1.00 10.53 174 ASP A CA 1
ATOM 1257 C C . ASP A 1 174 ? 27.415 45.603 0.721 1.00 10.32 174 ASP A C 1
ATOM 1258 O O . ASP A 1 174 ? 28.144 46.295 0.023 1.00 10.88 174 ASP A O 1
ATOM 1263 N N . CYS A 1 175 ? 27.699 45.318 1.991 1.00 10.60 175 CYS A N 1
ATOM 1264 C CA . CYS A 1 175 ? 28.964 45.750 2.594 1.00 10.77 175 CYS A CA 1
ATOM 1265 C C . CYS A 1 175 ? 30.152 45.078 1.871 1.00 10.42 175 CYS A C 1
ATOM 1266 O O . CYS A 1 175 ? 31.120 45.707 1.463 1.00 11.46 175 CYS A O 1
ATOM 1269 N N . ILE A 1 176 ? 29.982 43.771 1.723 1.00 10.49 176 ILE A N 1
ATOM 1270 C CA . ILE A 1 176 ? 30.823 42.915 0.875 1.00 10.22 176 ILE A CA 1
ATOM 1271 C C . ILE A 1 176 ? 29.869 41.999 0.117 1.00 10.15 176 ILE A C 1
ATOM 1272 O O . ILE A 1 176 ? 28.857 41.567 0.685 1.00 10.07 176 ILE A O 1
ATOM 1277 N N . ALA A 1 177 ? 30.241 41.719 -1.139 1.00 10.13 177 ALA A N 1
ATOM 1278 C CA . ALA A 1 177 ? 29.600 40.642 -1.901 1.00 10.27 177 ALA A CA 1
ATOM 1279 C C . ALA A 1 177 ? 30.739 39.735 -2.394 1.00 10.02 177 ALA A C 1
ATOM 1280 O O . ALA A 1 177 ? 31.599 40.162 -3.164 1.00 10.77 177 ALA A O 1
ATOM 1282 N N . ILE A 1 178 ? 30.728 38.482 -1.913 1.00 10.13 178 ILE A N 1
ATOM 1283 C CA . ILE A 1 178 ? 31.709 37.504 -2.325 1.00 10.06 178 ILE A CA 1
ATOM 1284 C C . ILE A 1 178 ? 31.062 36.705 -3.451 1.00 10.27 178 ILE A C 1
ATOM 1285 O O . ILE A 1 178 ? 30.110 35.951 -3.245 1.00 10.77 178 ILE A O 1
ATOM 1290 N N . ASN A 1 179 ? 31.568 36.921 -4.684 1.00 10.65 179 ASN A N 1
ATOM 1291 C CA . ASN A 1 179 ? 30.924 36.402 -5.873 1.00 11.14 179 ASN A CA 1
ATOM 1292 C C . ASN A 1 179 ? 31.586 35.166 -6.482 1.00 10.85 179 ASN A C 1
ATOM 1293 O O . ASN A 1 179 ? 30.932 34.448 -7.240 1.00 11.36 179 ASN A O 1
ATOM 1298 N N . ASP A 1 180 ? 32.857 34.939 -6.169 1.00 10.74 180 ASP A N 1
ATOM 1299 C CA . ASP A 1 180 ? 33.586 33.797 -6.700 1.00 10.96 180 ASP A CA 1
ATOM 1300 C C . ASP A 1 180 ? 34.891 33.677 -5.897 1.00 10.72 180 ASP A C 1
ATOM 1301 O O . ASP A 1 180 ? 35.445 34.727 -5.504 1.00 11.46 180 ASP A O 1
ATOM 1306 N N . GLY A 1 181 ? 35.365 32.459 -5.690 1.00 10.65 181 GLY A N 1
ATOM 1307 C CA . GLY A 1 181 ? 36.686 32.249 -5.124 1.00 11.64 181 GLY A CA 1
ATOM 1308 C C . GLY A 1 181 ? 36.689 31.398 -3.856 1.00 10.87 181 GLY A C 1
ATOM 1309 O O . GLY A 1 181 ? 35.671 31.100 -3.240 1.00 11.35 181 GLY A O 1
ATOM 1310 N N . ASN A 1 182 ? 37.916 30.982 -3.531 1.00 11.49 182 ASN A N 1
ATOM 1311 C CA . ASN A 1 182 ? 38.211 30.127 -2.395 1.00 11.19 182 ASN A CA 1
ATOM 1312 C C . ASN A 1 182 ? 39.097 30.857 -1.402 1.00 10.70 182 ASN A C 1
ATOM 1313 O O . ASN A 1 182 ? 40.022 31.557 -1.786 1.00 11.74 182 ASN A O 1
ATOM 1318 N N . ASN A 1 183 ? 38.833 30.615 -0.091 1.00 11.08 183 ASN A N 1
ATOM 1319 C CA . ASN A 1 183 ? 39.709 31.052 1.009 1.00 11.52 183 ASN A CA 1
ATOM 1320 C C . ASN A 1 183 ? 39.628 32.585 1.140 1.00 11.29 183 ASN A C 1
ATOM 1321 O O . ASN A 1 183 ? 40.579 33.313 0.807 1.00 12.69 183 ASN A O 1
ATOM 1326 N N . ILE A 1 184 ? 38.497 33.017 1.607 1.00 11.68 184 ILE A N 1
ATOM 1327 C CA . ILE A 1 184 ? 38.172 34.433 1.755 1.00 11.55 184 ILE A CA 1
ATOM 1328 C C . ILE A 1 184 ? 37.736 34.682 3.204 1.00 11.54 184 ILE A C 1
ATOM 1329 O O . ILE A 1 184 ? 36.841 34.006 3.697 1.00 13.23 184 ILE A O 1
ATOM 1334 N N . ARG A 1 185 ? 38.393 35.665 3.821 1.00 11.26 185 ARG A N 1
ATOM 1335 C CA . ARG A 1 185 ? 38.168 35.983 5.226 1.00 10.90 185 ARG A CA 1
ATOM 1336 C C . ARG A 1 185 ? 37.734 37.453 5.329 1.00 10.60 185 ARG A C 1
ATOM 1337 O O . ARG A 1 185 ? 38.406 38.320 4.778 1.00 12.08 185 ARG A O 1
ATOM 1345 N N . PHE A 1 186 ? 36.611 37.694 6.006 1.00 10.47 186 PHE A N 1
ATOM 1346 C CA . PHE A 1 186 ? 36.057 39.040 6.210 1.00 10.27 186 PHE A CA 1
ATOM 1347 C C . PHE A 1 186 ? 35.963 39.180 7.754 1.00 10.17 186 PHE A C 1
ATOM 1348 O O . PHE A 1 186 ? 35.058 38.561 8.350 1.00 10.44 186 PHE A O 1
ATOM 1356 N N . GLU A 1 187 ? 36.905 39.895 8.368 1.00 10.84 187 GLU A N 1
ATOM 1357 C CA . GLU A 1 187 ? 37.041 39.865 9.816 1.00 10.68 187 GLU A CA 1
ATOM 1358 C C . GLU A 1 187 ? 37.150 41.281 10.413 1.00 10.49 187 GLU A C 1
ATOM 1359 O O . GLU A 1 187 ? 37.912 42.131 9.956 1.00 11.13 187 GLU A O 1
ATOM 1365 N N . ASN A 1 188 ? 36.390 41.490 11.503 1.00 10.71 188 ASN A N 1
ATOM 1366 C CA . ASN A 1 188 ? 36.517 42.720 12.318 1.00 11.12 188 ASN A CA 1
ATOM 1367 C C . ASN A 1 188 ? 36.242 43.966 11.496 1.00 11.05 188 ASN A C 1
ATOM 1368 O O . ASN A 1 188 ? 36.900 45.010 11.683 1.00 12.26 188 ASN A O 1
ATOM 1373 N N . ASN A 1 189 ? 35.214 43.899 10.643 1.00 10.68 189 ASN A N 1
ATOM 1374 C CA . ASN A 1 189 ? 34.759 45.044 9.865 1.00 10.60 189 ASN A CA 1
ATOM 1375 C C . ASN A 1 189 ? 33.460 45.628 10.456 1.00 10.94 189 ASN A C 1
ATOM 1376 O O . ASN A 1 189 ? 32.777 44.934 11.208 1.00 12.59 189 ASN A O 1
ATOM 1381 N N . GLN A 1 190 ? 33.165 46.863 10.074 1.00 11.11 190 GLN A N 1
ATOM 1382 C CA . GLN A 1 190 ? 31.935 47.545 10.504 1.00 11.44 190 GLN A CA 1
ATOM 1383 C C . GLN A 1 190 ? 31.146 47.961 9.257 1.00 11.64 190 GLN A C 1
ATOM 1384 O O . GLN A 1 190 ? 31.703 48.666 8.389 1.00 14.71 190 GLN A O 1
ATOM 1390 N N . CYS A 1 191 ? 29.900 47.536 9.174 1.00 11.33 191 CYS A N 1
ATOM 1391 C CA . CYS A 1 191 ? 29.013 47.777 8.053 1.00 11.35 191 CYS A CA 1
ATOM 1392 C C . CYS A 1 191 ? 27.786 48.521 8.504 1.00 11.29 191 CYS A C 1
ATOM 1393 O O . CYS A 1 191 ? 27.144 48.056 9.457 1.00 12.54 191 CYS A O 1
ATOM 1396 N N . SER A 1 192 ? 27.411 49.615 7.836 1.00 11.53 192 SER A N 1
ATOM 1397 C CA . SER A 1 192 ? 26.168 50.302 8.200 1.00 11.98 192 SER A CA 1
ATOM 1398 C C . SER A 1 192 ? 25.508 50.863 6.946 1.00 11.78 192 SER A C 1
ATOM 1399 O O . SER A 1 192 ? 26.167 51.205 5.953 1.00 12.16 192 SER A O 1
ATOM 1402 N N . GLY A 1 193 ? 24.171 50.994 7.005 1.00 11.64 193 GLY A N 1
ATOM 1403 C CA . GLY A 1 193 ? 23.360 51.629 5.984 1.00 12.08 193 GLY A CA 1
ATOM 1404 C C . GLY A 1 193 ? 22.970 50.750 4.822 1.00 11.57 193 GLY A C 1
ATOM 1405 O O . GLY A 1 193 ? 21.954 51.043 4.134 1.00 12.69 193 GLY A O 1
ATOM 1406 N N . GLY A 1 194 ? 23.750 49.741 4.537 1.00 11.82 194 GLY A N 1
ATOM 1407 C CA . GLY A 1 194 ? 23.609 48.939 3.312 1.00 11.76 194 GLY A CA 1
ATOM 1408 C C . GLY A 1 194 ? 22.816 47.681 3.523 1.00 11.17 194 GLY A C 1
ATOM 1409 O O . GLY A 1 194 ? 21.782 47.672 4.220 1.00 12.57 194 GLY A O 1
ATOM 1410 N N . HIS A 1 195 ? 23.242 46.630 2.799 1.00 11.04 195 HIS A N 1
ATOM 1411 C CA . HIS A 1 195 ? 22.525 45.365 2.717 1.00 11.20 195 HIS A CA 1
ATOM 1412 C C . HIS A 1 195 ? 23.232 44.216 3.439 1.00 11.18 195 HIS A C 1
ATOM 1413 O O . HIS A 1 195 ? 22.854 43.054 3.236 1.00 12.31 195 HIS A O 1
ATOM 1420 N N . GLY A 1 196 ? 24.199 44.544 4.316 1.00 11.15 196 GLY A N 1
ATOM 1421 C CA . GLY A 1 196 ? 24.782 43.474 5.109 1.00 11.56 196 GLY A CA 1
ATOM 1422 C C . GLY A 1 196 ? 25.892 42.743 4.366 1.00 10.50 196 GLY A C 1
ATOM 1423 O O . GLY A 1 196 ? 26.487 43.212 3.398 1.00 11.35 196 GLY A O 1
ATOM 1424 N N . ILE A 1 197 ? 26.224 41.570 4.915 1.00 10.13 197 ILE A N 1
ATOM 1425 C CA . ILE A 1 197 ? 27.380 40.789 4.469 1.00 10.11 197 ILE A CA 1
ATOM 1426 C C . ILE A 1 197 ? 26.886 39.681 3.577 1.00 10.02 197 ILE A C 1
ATOM 1427 O O . ILE A 1 197 ? 26.153 38.786 4.047 1.00 10.54 197 ILE A O 1
ATOM 1432 N N . SER A 1 198 ? 27.272 39.703 2.285 1.00 10.11 198 SER A N 1
ATOM 1433 C CA . SER A 1 198 ? 26.695 38.817 1.297 1.00 10.27 198 SER A CA 1
ATOM 1434 C C . SER A 1 198 ? 27.723 37.905 0.652 1.00 9.86 198 SER A C 1
ATOM 1435 O O . SER A 1 198 ? 28.848 38.274 0.323 1.00 10.24 198 SER A O 1
ATOM 1439 N N . ILE A 1 199 ? 27.208 36.682 0.348 1.00 10.27 199 ILE A N 1
ATOM 1440 C CA . ILE A 1 199 ? 27.802 35.783 -0.655 1.00 10.25 199 ILE A CA 1
ATOM 1441 C C . ILE A 1 199 ? 26.825 35.802 -1.814 1.00 10.52 199 ILE A C 1
ATOM 1442 O O . ILE A 1 199 ? 25.636 35.499 -1.640 1.00 11.56 199 ILE A O 1
ATOM 1447 N N . GLY A 1 200 ? 27.320 36.170 -3.010 1.00 10.81 200 GLY A N 1
ATOM 1448 C CA . GLY A 1 200 ? 26.513 36.259 -4.211 1.00 11.35 200 GLY A CA 1
ATOM 1449 C C . GLY A 1 200 ? 26.036 37.674 -4.483 1.00 11.25 200 GLY A C 1
ATOM 1450 O O . GLY A 1 200 ? 26.412 38.633 -3.828 1.00 12.61 200 GLY A O 1
ATOM 1451 N N . SER A 1 201 ? 25.205 37.810 -5.515 1.00 12.23 201 SER A N 1
ATOM 1452 C CA . SER A 1 201 ? 24.519 36.724 -6.196 1.00 13.11 201 SER A CA 1
ATOM 1453 C C . SER A 1 201 ? 25.454 35.817 -6.943 1.00 12.29 201 SER A C 1
ATOM 1454 O O . SER A 1 201 ? 26.347 36.256 -7.707 1.00 13.77 201 SER A O 1
ATOM 1457 N N . ILE A 1 202 ? 25.257 34.523 -6.715 1.00 11.47 202 ILE A N 1
ATOM 1458 C CA . ILE A 1 202 ? 26.028 33.478 -7.390 1.00 11.37 202 ILE A CA 1
ATOM 1459 C C . ILE A 1 202 ? 25.431 33.247 -8.767 1.00 11.14 202 ILE A C 1
ATOM 1460 O O . ILE A 1 202 ? 24.222 32.943 -8.904 1.00 11.87 202 ILE A O 1
ATOM 1465 N N . ALA A 1 203 ? 26.273 33.389 -9.770 1.00 11.48 203 ALA A N 1
ATOM 1466 C CA . ALA A 1 203 ? 25.919 33.213 -11.185 1.00 11.97 203 ALA A CA 1
ATOM 1467 C C . ALA A 1 203 ? 26.452 31.896 -11.711 1.00 11.29 203 ALA A C 1
ATOM 1468 O O . ALA A 1 203 ? 27.309 31.218 -11.098 1.00 11.45 203 ALA A O 1
ATOM 1470 N N . THR A 1 204 ? 25.990 31.529 -12.909 1.00 11.45 204 THR A N 1
ATOM 1471 C CA . THR A 1 204 ? 26.455 30.313 -13.556 1.00 11.60 204 THR A CA 1
ATOM 1472 C C . THR A 1 204 ? 28.005 30.290 -13.622 1.00 11.56 204 THR A C 1
ATOM 1473 O O . THR A 1 204 ? 28.668 31.278 -13.971 1.00 12.46 204 THR A O 1
ATOM 1477 N N . GLY A 1 205 ? 28.537 29.107 -13.264 1.00 11.89 205 GLY A N 1
ATOM 1478 C CA . GLY A 1 205 ? 29.974 28.861 -13.353 1.00 13.30 205 GLY A CA 1
ATOM 1479 C C . GLY A 1 205 ? 30.769 29.420 -12.184 1.00 12.55 205 GLY A C 1
ATOM 1480 O O . GLY A 1 205 ? 32.014 29.284 -12.221 1.00 14.51 205 GLY A O 1
ATOM 1481 N N . LYS A 1 206 ? 30.140 30.001 -11.184 1.00 11.45 206 LYS A N 1
ATOM 1482 C CA . LYS A 1 206 ? 30.877 30.599 -10.060 1.00 11.83 206 LYS A CA 1
ATOM 1483 C C . LYS A 1 206 ? 30.810 29.699 -8.841 1.00 11.20 206 LYS A C 1
ATOM 1484 O O . LYS A 1 206 ? 29.795 29.043 -8.573 1.00 11.83 206 LYS A O 1
ATOM 1490 N N . HIS A 1 207 ? 31.927 29.700 -8.084 1.00 11.24 207 HIS A N 1
ATOM 1491 C CA . HIS A 1 207 ? 32.061 28.771 -6.960 1.00 11.37 207 HIS A CA 1
ATOM 1492 C C . HIS A 1 207 ? 32.747 29.512 -5.819 1.00 10.74 207 HIS A C 1
ATOM 1493 O O . HIS A 1 207 ? 33.889 29.947 -5.959 1.00 12.14 207 HIS A O 1
ATOM 1500 N N . VAL A 1 208 ? 32.011 29.665 -4.709 1.00 10.90 208 VAL A N 1
ATOM 1501 C CA . VAL A 1 208 ? 32.551 30.324 -3.494 1.00 10.61 208 VAL A CA 1
ATOM 1502 C C . VAL A 1 208 ? 32.780 29.218 -2.472 1.00 10.56 208 VAL A C 1
ATOM 1503 O O . VAL A 1 208 ? 31.901 28.390 -2.233 1.00 11.51 208 VAL A O 1
ATOM 1507 N N . SER A 1 209 ? 33.996 29.196 -1.864 1.00 10.79 209 SER A N 1
ATOM 1508 C CA . SER A 1 209 ? 34.276 28.150 -0.887 1.00 10.97 209 SER A CA 1
ATOM 1509 C C . SER A 1 209 ? 35.222 28.656 0.173 1.00 10.89 209 SER A C 1
ATOM 1510 O O . SER A 1 209 ? 36.051 29.544 -0.049 1.00 11.09 209 SER A O 1
ATOM 1513 N N . ASN A 1 210 ? 35.128 28.020 1.360 1.00 10.68 210 ASN A N 1
ATOM 1514 C CA . ASN A 1 210 ? 36.040 28.293 2.469 1.00 11.17 210 ASN A CA 1
ATOM 1515 C C . ASN A 1 210 ? 36.072 29.791 2.809 1.00 10.77 210 ASN A C 1
ATOM 1516 O O . ASN A 1 210 ? 37.105 30.460 2.712 1.00 11.94 210 ASN A O 1
ATOM 1521 N N . VAL A 1 211 ? 34.917 30.261 3.248 1.00 10.98 211 VAL A N 1
ATOM 1522 C CA . VAL A 1 211 ? 34.689 31.672 3.637 1.00 10.94 211 VAL A CA 1
ATOM 1523 C C . VAL A 1 211 ? 34.558 31.685 5.152 1.00 10.55 211 VAL A C 1
ATOM 1524 O O . VAL A 1 211 ? 33.823 30.894 5.748 1.00 11.34 211 VAL A O 1
ATOM 1528 N N . VAL A 1 212 ? 35.252 32.649 5.774 1.00 10.75 212 VAL A N 1
ATOM 1529 C CA . VAL A 1 212 ? 35.105 32.926 7.217 1.00 10.65 212 VAL A CA 1
ATOM 1530 C C . VAL A 1 212 ? 34.652 34.374 7.366 1.00 10.39 212 VAL A C 1
ATOM 1531 O O . VAL A 1 212 ? 35.326 35.298 6.892 1.00 11.36 212 VAL A O 1
ATOM 1535 N N . ILE A 1 213 ? 33.504 34.548 8.017 1.00 10.24 213 ILE A N 1
ATOM 1536 C CA . ILE A 1 213 ? 32.899 35.853 8.300 1.00 10.09 213 ILE A CA 1
ATOM 1537 C C . ILE A 1 213 ? 32.926 35.998 9.824 1.00 10.08 213 ILE A C 1
ATOM 1538 O O . ILE A 1 213 ? 32.089 35.359 10.506 1.00 10.36 213 ILE A O 1
ATOM 1544 N N . LYS A 1 214 ? 33.895 36.742 10.343 1.00 10.44 214 LYS A N 1
ATOM 1545 C CA . LYS A 1 214 ? 34.189 36.660 11.788 1.00 10.68 214 LYS A CA 1
ATOM 1546 C C . LYS A 1 214 ? 34.336 38.058 12.398 1.00 10.48 214 LYS A C 1
ATOM 1547 O O . LYS A 1 214 ? 35.068 38.895 11.890 1.00 10.87 214 LYS A O 1
ATOM 1553 N N . GLY A 1 215 ? 33.657 38.269 13.558 1.00 10.74 215 GLY A N 1
ATOM 1554 C CA . GLY A 1 215 ? 33.989 39.460 14.347 1.00 11.16 215 GLY A CA 1
ATOM 1555 C C . GLY A 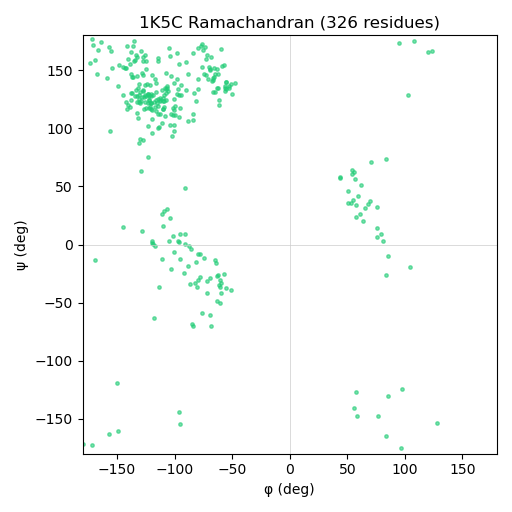1 215 ? 33.458 40.763 13.802 1.00 10.69 215 GLY A C 1
ATOM 1556 O O . GLY A 1 215 ? 33.911 41.828 14.248 1.00 11.84 215 GLY A O 1
ATOM 1557 N N . ASN A 1 216 ? 32.505 40.717 12.852 1.00 10.68 216 ASN A N 1
ATOM 1558 C CA . ASN A 1 216 ? 32.013 41.945 12.244 1.00 10.47 216 ASN A CA 1
ATOM 1559 C C . ASN A 1 216 ? 30.824 42.514 12.989 1.00 10.91 216 ASN A C 1
ATOM 1560 O O . ASN A 1 216 ? 30.076 41.816 13.665 1.00 12.57 216 ASN A O 1
ATOM 1565 N N . THR A 1 217 ? 30.640 43.832 12.805 1.00 11.27 217 THR A N 1
ATOM 1566 C CA . THR A 1 217 ? 29.459 44.512 13.307 1.00 11.90 217 THR A CA 1
ATOM 1567 C C . THR A 1 217 ? 28.662 45.058 12.132 1.00 12.37 217 THR A C 1
ATOM 1568 O O . THR A 1 217 ? 29.245 45.681 11.212 1.00 15.45 217 THR A O 1
ATOM 1574 N N . VAL A 1 218 ? 27.355 44.806 12.119 1.00 11.61 218 VAL A N 1
ATOM 1575 C CA . VAL A 1 218 ? 26.466 45.287 11.091 1.00 11.83 218 VAL A CA 1
ATOM 1576 C C . VAL A 1 218 ? 25.345 46.050 11.791 1.00 12.27 218 VAL A C 1
ATOM 1577 O O . VAL A 1 218 ? 24.715 45.479 12.719 1.00 13.32 218 VAL A O 1
ATOM 1581 N N . THR A 1 219 ? 25.079 47.284 11.373 1.00 12.10 219 THR A N 1
ATOM 1582 C CA . THR A 1 219 ? 23.985 48.079 11.952 1.00 12.19 219 THR A CA 1
ATOM 1583 C C . THR A 1 219 ? 23.194 48.730 10.828 1.00 11.95 219 THR A C 1
ATOM 1584 O O . THR A 1 219 ? 23.687 48.939 9.707 1.00 12.00 219 THR A O 1
ATOM 1588 N N . ARG A 1 220 ? 21.943 49.097 11.163 1.00 12.69 220 ARG A N 1
ATOM 1589 C CA . ARG A 1 220 ? 21.112 49.939 10.291 1.00 12.50 220 ARG A CA 1
ATOM 1590 C C . ARG A 1 220 ? 21.207 49.489 8.812 1.00 11.86 220 ARG A C 1
ATOM 1591 O O . ARG A 1 220 ? 21.578 50.254 7.937 1.00 12.54 220 ARG A O 1
ATOM 1599 N N . SER A 1 221 ? 20.854 48.225 8.611 1.00 12.04 221 SER A N 1
ATOM 1600 C CA . SER A 1 221 ? 21.014 47.573 7.293 1.00 12.07 221 SER A CA 1
ATOM 1601 C C . SER A 1 221 ? 19.771 46.834 6.945 1.00 11.85 221 SER A C 1
ATOM 1602 O O . SER A 1 221 ? 18.947 46.465 7.788 1.00 12.75 221 SER A O 1
ATOM 1605 N N . MET A 1 222 ? 19.636 46.484 5.638 1.00 11.87 222 MET A N 1
ATOM 1606 C CA . MET A 1 222 ? 18.427 45.810 5.178 1.00 11.89 222 MET A CA 1
ATOM 1607 C C . MET A 1 222 ? 18.456 44.315 5.509 1.00 11.64 222 MET A C 1
ATOM 1608 O O . MET A 1 222 ? 17.383 43.703 5.698 1.00 12.24 222 MET A O 1
ATOM 1613 N N . TYR A 1 223 ? 19.667 43.741 5.539 1.00 11.49 223 TYR A N 1
ATOM 1614 C CA . TYR A 1 223 ? 19.845 42.331 5.864 1.00 11.41 223 TYR A CA 1
ATOM 1615 C C . TYR A 1 223 ? 21.059 42.244 6.774 1.00 10.92 223 TYR A C 1
ATOM 1616 O O . TYR A 1 223 ? 21.927 43.113 6.734 1.00 11.58 223 TYR A O 1
ATOM 1625 N N . GLY A 1 224 ? 21.104 41.180 7.580 1.00 11.33 224 GLY A N 1
ATOM 1626 C CA . GLY A 1 224 ? 22.295 40.926 8.364 1.00 11.14 224 GLY A CA 1
ATOM 1627 C C . GLY A 1 224 ? 23.363 40.162 7.535 1.00 10.46 224 GLY A C 1
ATOM 1628 O O . GLY A 1 224 ? 24.399 40.714 7.184 1.00 11.12 224 GLY A O 1
ATOM 1629 N N . VAL A 1 225 ? 23.045 38.892 7.265 1.00 10.98 225 VAL A N 1
ATOM 1630 C CA . VAL A 1 225 ? 23.861 38.093 6.361 1.00 11.45 225 VAL A CA 1
ATOM 1631 C C . VAL A 1 225 ? 22.951 37.499 5.296 1.00 10.91 225 VAL A C 1
ATOM 1632 O O . VAL A 1 225 ? 21.793 37.114 5.559 1.00 11.71 225 VAL A O 1
ATOM 1636 N N . ARG A 1 226 ? 23.505 37.374 4.090 1.00 11.53 226 ARG A N 1
ATOM 1637 C CA . ARG A 1 226 ? 22.812 36.763 2.990 1.00 12.13 226 ARG A CA 1
ATOM 1638 C C . ARG A 1 226 ? 23.702 35.829 2.204 1.00 11.21 226 ARG A C 1
ATOM 1639 O O . ARG A 1 226 ? 24.882 36.113 1.995 1.00 10.91 226 ARG A O 1
ATOM 1652 N N . ILE A 1 227 ? 23.097 34.743 1.730 1.00 11.93 227 ILE A N 1
ATOM 1653 C CA . ILE A 1 227 ? 23.720 33.928 0.668 1.00 12.43 227 ILE A CA 1
ATOM 1654 C C . ILE A 1 227 ? 22.652 33.882 -0.433 1.00 12.86 227 ILE A C 1
ATOM 1655 O O . ILE A 1 227 ? 21.544 33.404 -0.171 1.00 16.93 227 ILE A O 1
ATOM 1660 N N . LYS A 1 228 ? 22.985 34.422 -1.579 1.00 11.64 228 LYS A N 1
ATOM 1661 C CA . LYS A 1 228 ? 22.041 34.566 -2.703 1.00 12.42 228 LYS A CA 1
ATOM 1662 C C . LYS A 1 228 ? 22.616 33.872 -3.926 1.00 11.23 228 LYS A C 1
ATOM 1663 O O . LYS A 1 228 ? 23.726 34.147 -4.341 1.00 12.72 228 LYS A O 1
ATOM 1669 N N . ALA A 1 229 ? 21.806 33.014 -4.550 1.00 10.52 229 ALA A N 1
ATOM 1670 C CA . ALA A 1 229 ? 22.144 32.444 -5.850 1.00 10.64 229 ALA A CA 1
ATOM 1671 C C . ALA A 1 229 ? 20.997 32.717 -6.811 1.00 10.55 229 ALA A C 1
ATOM 1672 O O . ALA A 1 229 ? 19.813 32.568 -6.464 1.00 10.97 229 ALA A O 1
ATOM 1674 N N . GLN A 1 230 ? 21.373 33.110 -8.017 1.00 10.88 230 GLN A N 1
ATOM 1675 C CA . GLN A 1 230 ? 20.359 33.285 -9.065 1.00 11.29 230 GLN A CA 1
ATOM 1676 C C . GLN A 1 230 ? 19.576 31.980 -9.238 1.00 10.95 230 GLN A C 1
ATOM 1677 O O . GLN A 1 230 ? 20.179 30.921 -9.376 1.00 11.23 230 GLN A O 1
ATOM 1682 N N . ARG A 1 231 ? 18.264 32.134 -9.325 1.00 11.03 231 ARG A N 1
ATOM 1683 C CA . ARG A 1 231 ? 17.399 30.965 -9.551 1.00 11.44 231 ARG A CA 1
ATOM 1684 C C . ARG A 1 231 ? 17.909 30.155 -10.761 1.00 11.29 231 ARG A C 1
ATOM 1685 O O . ARG A 1 231 ? 17.828 28.938 -10.772 1.00 12.33 231 ARG A O 1
ATOM 1693 N N . THR A 1 232 ? 18.364 30.872 -11.818 1.00 10.94 232 THR A N 1
ATOM 1694 C CA . THR A 1 232 ? 18.743 30.199 -13.077 1.00 11.54 232 THR A CA 1
ATOM 1695 C C . THR A 1 232 ? 20.178 29.676 -13.119 1.00 11.71 232 THR A C 1
ATOM 1696 O O . THR A 1 232 ? 20.559 29.087 -14.133 1.00 12.98 232 THR A O 1
ATOM 1700 N N . ALA A 1 233 ? 20.987 29.923 -12.100 1.00 11.28 233 ALA A N 1
ATOM 1701 C CA . ALA A 1 233 ? 22.406 29.569 -12.186 1.00 11.55 233 ALA A CA 1
ATOM 1702 C C . ALA A 1 233 ? 22.609 28.086 -12.227 1.00 12.08 233 ALA A C 1
ATOM 1703 O O . ALA A 1 233 ? 21.966 27.320 -11.501 1.00 13.35 233 ALA A O 1
ATOM 1705 N N . THR A 1 234 ? 23.570 27.668 -13.062 1.00 12.00 234 THR A N 1
ATOM 1706 C CA . THR A 1 234 ? 23.991 26.291 -13.116 1.00 12.35 234 THR A CA 1
ATOM 1707 C C . THR A 1 234 ? 25.509 26.210 -13.001 1.00 11.49 234 THR A C 1
ATOM 1708 O O . THR A 1 234 ? 26.240 27.200 -13.122 1.00 11.89 234 THR A O 1
ATOM 1712 N N . SER A 1 235 ? 26.013 24.990 -12.760 1.00 12.43 235 SER A N 1
ATOM 1713 C CA . SER A 1 235 ? 27.489 24.786 -12.612 1.00 12.96 235 SER A CA 1
ATOM 1714 C C . SER A 1 235 ? 28.085 25.761 -11.618 1.00 12.24 235 SER A C 1
ATOM 1715 O O . SER A 1 235 ? 29.120 26.402 -11.892 1.00 13.60 235 SER A O 1
ATOM 1719 N N . ALA A 1 236 ? 27.401 25.899 -10.454 1.00 11.71 236 ALA A N 1
ATOM 1720 C CA . ALA A 1 236 ? 27.779 26.922 -9.478 1.00 11.31 236 ALA A CA 1
ATOM 1721 C C . ALA A 1 236 ? 27.698 26.291 -8.077 1.00 10.95 236 ALA A C 1
ATOM 1722 O O . ALA A 1 236 ? 27.043 25.252 -7.906 1.00 11.57 236 ALA A O 1
ATOM 1724 N N . SER A 1 237 ? 28.276 26.942 -7.075 1.00 11.02 237 SER A N 1
ATOM 1725 C CA . SER A 1 237 ? 28.170 26.390 -5.702 1.00 11.10 237 SER A CA 1
ATOM 1726 C C . SER A 1 237 ? 28.656 27.387 -4.681 1.00 10.69 237 SER A C 1
ATOM 1727 O O . SER A 1 237 ? 29.440 28.293 -4.977 1.00 11.19 237 SER A O 1
ATOM 1730 N N . VAL A 1 238 ? 28.195 27.170 -3.436 1.00 10.63 238 VAL A N 1
ATOM 1731 C CA . VAL A 1 238 ? 28.736 27.811 -2.230 1.00 10.72 238 VAL A CA 1
ATOM 1732 C C . VAL A 1 238 ? 28.968 26.704 -1.247 1.00 10.44 238 VAL A C 1
ATOM 1733 O O . VAL A 1 238 ? 28.046 25.968 -0.932 1.00 11.44 238 VAL A O 1
ATOM 1737 N N . SER A 1 239 ? 30.235 26.548 -0.756 1.00 10.90 239 SER A N 1
ATOM 1738 C CA . SER A 1 239 ? 30.523 25.427 0.155 1.00 11.82 239 SER A CA 1
ATOM 1739 C C . SER A 1 239 ? 31.534 25.838 1.201 1.00 11.28 239 SER A C 1
ATOM 1740 O O . SER A 1 239 ? 32.631 26.281 0.870 1.00 13.38 239 SER A O 1
ATOM 1744 N N . GLY A 1 240 ? 31.196 25.597 2.470 1.00 11.08 240 GLY A N 1
ATOM 1745 C CA . GLY A 1 240 ? 32.176 25.823 3.551 1.00 11.30 240 GLY A CA 1
ATOM 1746 C C . GLY A 1 240 ? 32.177 27.309 3.958 1.00 11.38 240 GLY A C 1
ATOM 1747 O O . GLY A 1 240 ? 33.092 28.046 3.585 1.00 13.47 240 GLY A O 1
ATOM 1748 N N . VAL A 1 241 ? 31.134 27.734 4.654 1.00 11.20 241 VAL A N 1
ATOM 1749 C CA . VAL A 1 241 ? 30.988 29.090 5.142 1.00 11.02 241 VAL A CA 1
ATOM 1750 C C . VAL A 1 241 ? 30.829 29.049 6.638 1.00 10.89 241 VAL A C 1
ATOM 1751 O O . VAL A 1 241 ? 29.990 28.303 7.144 1.00 12.32 241 VAL A O 1
ATOM 1755 N N . THR A 1 242 ? 31.636 29.838 7.338 1.00 10.69 242 THR A N 1
ATOM 1756 C CA . THR A 1 242 ? 31.542 29.917 8.813 1.00 11.25 242 THR A CA 1
ATOM 1757 C C . THR A 1 242 ? 31.298 31.358 9.231 1.00 10.43 242 THR A C 1
ATOM 1758 O O . THR A 1 242 ? 32.131 32.219 8.934 1.00 11.40 242 THR A O 1
ATOM 1762 N N . TYR A 1 243 ? 30.212 31.557 9.925 1.00 10.34 243 TYR A N 1
ATOM 1763 C CA . TYR A 1 243 ? 29.894 32.833 10.590 1.00 10.26 243 TYR A CA 1
ATOM 1764 C C . TYR A 1 243 ? 30.245 32.679 12.072 1.00 10.23 243 TYR A C 1
ATOM 1765 O O . TYR A 1 243 ? 29.773 31.744 12.727 1.00 10.98 243 TYR A O 1
ATOM 1774 N N . ASP A 1 244 ? 31.080 33.597 12.569 1.00 10.50 244 ASP A N 1
ATOM 1775 C CA . ASP A 1 244 ? 31.653 33.469 13.931 1.00 10.97 244 ASP A CA 1
ATOM 1776 C C . ASP A 1 244 ? 31.710 34.850 14.524 1.00 10.94 244 ASP A C 1
ATOM 1777 O O . ASP A 1 244 ? 32.291 35.757 13.920 1.00 11.32 244 ASP A O 1
ATOM 1782 N N . ALA A 1 245 ? 31.060 35.083 15.698 1.00 11.58 245 ALA A N 1
ATOM 1783 C CA . ALA A 1 245 ? 31.351 36.310 16.482 1.00 12.33 245 ALA A CA 1
ATOM 1784 C C . ALA A 1 245 ? 30.870 37.568 15.781 1.00 11.95 245 ALA A C 1
ATOM 1785 O O . ALA A 1 245 ? 31.498 38.624 15.973 1.00 13.21 245 ALA A O 1
ATOM 1787 N N . ASN A 1 246 ? 29.744 37.542 15.050 1.00 11.69 246 ASN A N 1
ATOM 1788 C CA . ASN A 1 246 ? 29.223 38.769 14.446 1.00 11.67 246 ASN A CA 1
ATOM 1789 C C . ASN A 1 246 ? 28.128 39.368 15.309 1.00 12.43 246 ASN A C 1
ATOM 1790 O O . ASN A 1 246 ? 27.297 38.651 15.889 1.00 15.77 246 ASN A O 1
ATOM 1795 N N . THR A 1 247 ? 28.096 40.705 15.389 1.00 11.26 247 THR A N 1
ATOM 1796 C CA . THR A 1 247 ? 27.099 41.423 16.179 1.00 11.66 247 THR A CA 1
ATOM 1797 C C . THR A 1 247 ? 26.316 42.316 15.248 1.00 11.28 247 THR A C 1
ATOM 1798 O O . THR A 1 247 ? 26.879 43.237 14.638 1.00 12.62 247 THR A O 1
ATOM 1802 N N . ILE A 1 248 ? 25.016 42.029 15.118 1.00 11.38 248 ILE A N 1
ATOM 1803 C CA . ILE A 1 248 ? 24.187 42.642 14.078 1.00 11.11 248 ILE A CA 1
ATOM 1804 C C . ILE A 1 248 ? 22.932 43.183 14.696 1.00 11.53 248 ILE A C 1
ATOM 1805 O O . ILE A 1 248 ? 22.289 42.504 15.536 1.00 12.03 248 ILE A O 1
ATOM 1810 N N . SER A 1 249 ? 22.504 44.392 14.283 1.00 11.78 249 SER A N 1
ATOM 1811 C CA . SER A 1 249 ? 21.299 44.994 14.849 1.00 12.17 249 SER A CA 1
ATOM 1812 C C . SER A 1 249 ? 20.717 45.993 13.844 1.00 12.21 249 SER A C 1
ATOM 1813 O O . SER A 1 249 ? 21.352 46.399 12.862 1.00 12.58 249 SER A O 1
ATOM 1816 N N . GLY A 1 250 ? 19.487 46.411 14.106 1.00 12.36 250 GLY A N 1
ATOM 1817 C CA . GLY A 1 250 ? 18.865 47.433 13.285 1.00 13.11 250 GLY A CA 1
ATOM 1818 C C . GLY A 1 250 ? 18.549 46.910 11.882 1.00 12.35 250 GLY A C 1
ATOM 1819 O O . GLY A 1 250 ? 18.706 47.670 10.925 1.00 13.45 250 GLY A O 1
ATOM 1820 N N . ILE A 1 251 ? 18.125 45.657 11.758 1.00 12.28 251 ILE A N 1
ATOM 1821 C CA . ILE A 1 251 ? 17.922 45.031 10.440 1.00 12.00 251 ILE A CA 1
ATOM 1822 C C . ILE A 1 251 ? 16.472 45.164 10.017 1.00 12.17 251 ILE A C 1
ATOM 1823 O O . ILE A 1 251 ? 15.521 44.788 10.716 1.00 13.31 251 ILE A O 1
ATOM 1828 N N . ALA A 1 252 ? 16.289 45.684 8.776 1.00 12.43 252 ALA A N 1
ATOM 1829 C CA . ALA A 1 252 ? 14.951 46.030 8.313 1.00 13.32 252 ALA A CA 1
ATOM 1830 C C . ALA A 1 252 ? 14.193 44.900 7.670 1.00 13.04 252 ALA A C 1
ATOM 1831 O O . ALA A 1 252 ? 12.935 44.856 7.793 1.00 14.44 252 ALA A O 1
ATOM 1833 N N . LYS A 1 253 ? 14.834 43.986 6.965 1.00 12.68 253 LYS A N 1
ATOM 1834 C CA . LYS A 1 253 ? 14.132 43.012 6.144 1.00 13.11 253 LYS A CA 1
ATOM 1835 C C . LYS A 1 253 ? 14.376 41.583 6.612 1.00 12.31 253 LYS A C 1
ATOM 1836 O O . LYS A 1 253 ? 13.384 40.890 6.981 1.00 12.96 253 LYS A O 1
ATOM 1846 N N . TYR A 1 254 ? 15.612 41.067 6.580 1.00 11.90 254 TYR A N 1
ATOM 1847 C CA . TYR A 1 254 ? 15.901 39.720 7.062 1.00 11.69 254 TYR A CA 1
ATOM 1848 C C . TYR A 1 254 ? 17.179 39.701 7.883 1.00 11.58 254 TYR A C 1
ATOM 1849 O O . TYR A 1 254 ? 18.226 40.164 7.414 1.00 11.72 254 TYR A O 1
ATOM 1858 N N . GLY A 1 25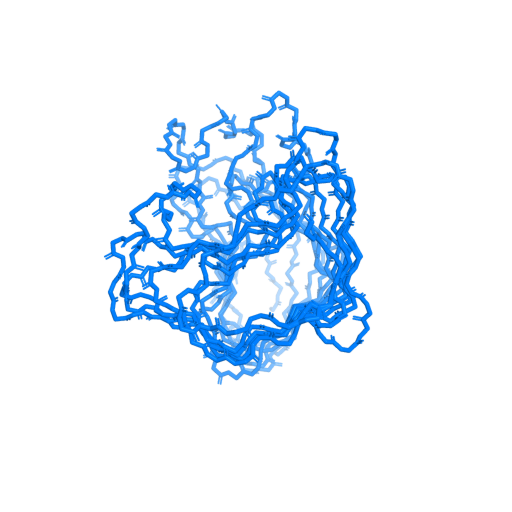5 ? 17.134 39.097 9.091 1.00 11.35 255 GLY A N 1
ATOM 1859 C CA . GLY A 1 255 ? 18.382 38.874 9.796 1.00 11.70 255 GLY A CA 1
ATOM 1860 C C . GLY A 1 255 ? 19.337 37.989 9.029 1.00 11.04 255 GLY A C 1
ATOM 1861 O O . GLY A 1 255 ? 20.518 38.336 8.844 1.00 11.02 255 GLY A O 1
ATOM 1862 N N . VAL A 1 256 ? 18.809 36.837 8.583 1.00 11.25 256 VAL A N 1
ATOM 1863 C CA . VAL A 1 256 ? 19.501 35.905 7.725 1.00 11.28 256 VAL A CA 1
ATOM 1864 C C . VAL A 1 256 ? 18.577 35.567 6.583 1.00 11.06 256 VAL A C 1
ATOM 1865 O O . VAL A 1 256 ? 17.439 35.171 6.804 1.00 11.53 256 VAL A O 1
ATOM 1869 N N . LEU A 1 257 ? 19.090 35.688 5.313 1.00 11.44 257 LEU A N 1
ATOM 1870 C CA . LEU A 1 257 ? 18.357 35.206 4.156 1.00 11.67 257 LEU A CA 1
ATOM 1871 C C . LEU A 1 257 ? 19.323 34.391 3.298 1.00 11.25 257 LEU A C 1
ATOM 1872 O O . LEU A 1 257 ? 20.298 34.908 2.779 1.00 12.05 257 LEU A O 1
ATOM 1877 N N . ILE A 1 258 ? 19.046 33.079 3.233 1.00 11.23 258 ILE A N 1
ATOM 1878 C CA . ILE A 1 258 ? 19.832 32.129 2.432 1.00 11.29 258 ILE A CA 1
ATOM 1879 C C . ILE A 1 258 ? 18.867 31.652 1.374 1.00 10.81 258 ILE A C 1
ATOM 1880 O O . ILE A 1 258 ? 17.880 31.000 1.736 1.00 11.75 258 ILE A O 1
ATOM 1885 N N . SER A 1 259 ? 19.109 32.003 0.108 1.00 10.68 259 SER A N 1
ATOM 1886 C CA . SER A 1 259 ? 18.087 31.786 -0.896 1.00 10.80 259 SER A CA 1
ATOM 1887 C C . SER A 1 259 ? 18.664 31.507 -2.271 1.00 10.77 259 SER A C 1
ATOM 1888 O O . SER A 1 259 ? 19.600 32.143 -2.729 1.00 11.68 259 SER A O 1
ATOM 1891 N N . GLN A 1 260 ? 18.050 30.502 -2.924 1.00 10.43 260 GLN A N 1
ATOM 1892 C CA . GLN A 1 260 ? 18.351 30.141 -4.294 1.00 10.55 260 GLN A CA 1
ATOM 1893 C C . GLN A 1 260 ? 17.263 30.624 -5.266 1.00 10.56 260 GLN A C 1
ATOM 1894 O O . GLN A 1 260 ? 17.190 30.118 -6.401 1.00 11.61 260 GLN A O 1
ATOM 1900 N N . SER A 1 261 ? 16.511 31.625 -4.878 1.00 11.39 261 SER A N 1
ATOM 1901 C CA . SER A 1 261 ? 15.442 32.208 -5.710 1.00 11.55 261 SER A CA 1
ATOM 1902 C C . SER A 1 261 ? 15.824 33.555 -6.327 1.00 11.84 261 SER A C 1
ATOM 1903 O O . SER A 1 261 ? 14.954 34.187 -6.967 1.00 12.82 261 SER A O 1
ATOM 1906 N N . TYR A 1 262 ? 17.054 34.026 -6.115 1.00 12.01 262 TYR A N 1
ATOM 1907 C CA . TYR A 1 262 ? 17.379 35.414 -6.510 1.00 12.60 262 TYR A CA 1
ATOM 1908 C C . TYR A 1 262 ? 17.077 35.622 -7.972 1.00 12.12 262 TYR A C 1
ATOM 1909 O O . TYR A 1 262 ? 17.395 34.782 -8.836 1.00 12.91 262 TYR A O 1
ATOM 1918 N N . PRO A 1 263 ? 16.523 36.791 -8.347 1.00 13.06 263 PRO A N 1
ATOM 1919 C CA . PRO A 1 263 ? 16.388 38.010 -7.525 1.00 14.09 263 PRO A CA 1
ATOM 1920 C C . PRO A 1 263 ? 15.218 38.005 -6.523 1.00 14.49 263 PRO A C 1
ATOM 1921 O O . PRO A 1 263 ? 15.090 38.914 -5.704 1.00 18.42 263 PRO A O 1
ATOM 1925 N N . ASP A 1 264 ? 14.333 37.000 -6.580 1.00 13.81 264 ASP A N 1
ATOM 1926 C CA . ASP A 1 264 ? 13.275 36.890 -5.607 1.00 14.22 264 ASP A CA 1
ATOM 1927 C C . ASP A 1 264 ? 13.820 36.369 -4.285 1.00 15.45 264 ASP A C 1
ATOM 1928 O O . ASP A 1 264 ? 14.809 35.609 -4.255 1.00 16.04 264 ASP A O 1
ATOM 1933 N N . ASP A 1 265 ? 13.165 36.722 -3.174 1.00 15.72 265 ASP A N 1
ATOM 1934 C CA . ASP A 1 265 ? 13.562 36.166 -1.878 1.00 16.31 265 ASP A CA 1
ATOM 1935 C C . ASP A 1 265 ? 13.169 34.676 -1.763 1.00 15.46 265 ASP A C 1
ATOM 1936 O O . ASP A 1 265 ? 14.011 33.897 -1.242 1.00 17.31 265 ASP A O 1
ATOM 1941 N N . VAL A 1 266 ? 12.006 34.313 -2.203 1.00 16.13 266 VAL A N 1
ATOM 1942 C CA . VAL A 1 266 ? 11.516 32.937 -2.116 1.00 16.08 266 VAL A CA 1
ATOM 1943 C C . VAL A 1 266 ? 10.752 32.616 -3.407 1.00 15.32 266 VAL A C 1
ATOM 1944 O O . VAL A 1 266 ? 10.464 33.514 -4.219 1.00 16.95 266 VAL A O 1
ATOM 1948 N N . GLY A 1 267 ? 10.425 31.324 -3.530 1.00 15.57 267 GLY A N 1
ATOM 1949 C CA . GLY A 1 267 ? 9.628 30.790 -4.629 1.00 15.94 267 GLY A CA 1
ATOM 1950 C C . GLY A 1 267 ? 10.454 30.068 -5.665 1.00 14.28 267 GLY A C 1
ATOM 1951 O O . GLY A 1 267 ? 11.476 30.613 -6.166 1.00 14.07 267 GLY A O 1
ATOM 1952 N N . ASN A 1 268 ? 10.077 28.860 -6.013 1.00 15.17 268 ASN A N 1
ATOM 1953 C CA . ASN A 1 268 ? 10.665 28.081 -7.104 1.00 15.99 268 ASN A CA 1
ATOM 1954 C C . ASN A 1 268 ? 12.178 28.241 -7.022 1.00 14.49 268 ASN A C 1
ATOM 1955 O O . ASN A 1 268 ? 12.789 28.601 -8.023 1.00 14.15 268 ASN A O 1
ATOM 1960 N N . PRO A 1 269 ? 12.818 27.889 -5.883 1.00 14.17 269 PRO A N 1
ATOM 1961 C CA . PRO A 1 269 ? 14.284 28.042 -5.822 1.00 13.27 269 PRO A CA 1
ATOM 1962 C C . PRO A 1 269 ? 14.972 27.127 -6.814 1.00 12.56 269 PRO A C 1
ATOM 1963 O O . PRO A 1 269 ? 14.581 26.001 -7.101 1.00 14.45 269 PRO A O 1
ATOM 1967 N N . GLY A 1 270 ? 16.095 27.629 -7.325 1.00 12.04 270 GLY A N 1
ATOM 1968 C CA . GLY A 1 270 ? 16.913 26.857 -8.255 1.00 12.63 270 GLY A CA 1
ATOM 1969 C C . GLY A 1 270 ? 17.649 25.713 -7.574 1.00 11.30 270 GLY A C 1
ATOM 1970 O O . GLY A 1 270 ? 17.856 25.683 -6.363 1.00 11.95 270 GLY A O 1
ATOM 1971 N N . THR A 1 271 ? 18.094 24.818 -8.445 1.00 11.84 271 THR A N 1
ATOM 1972 C CA . THR A 1 271 ? 18.795 23.613 -7.976 1.00 12.26 271 THR A CA 1
ATOM 1973 C C . THR A 1 271 ? 20.214 23.516 -8.490 1.00 12.43 271 THR A C 1
ATOM 1974 O O . THR A 1 271 ? 20.923 22.537 -8.192 1.00 13.20 271 THR A O 1
ATOM 1978 N N . GLY A 1 272 ? 20.679 24.501 -9.292 1.00 11.74 272 GLY A N 1
ATOM 1979 C CA . GLY A 1 272 ? 21.956 24.420 -9.964 1.00 12.27 272 GLY A CA 1
ATOM 1980 C C . GLY A 1 272 ? 23.124 25.114 -9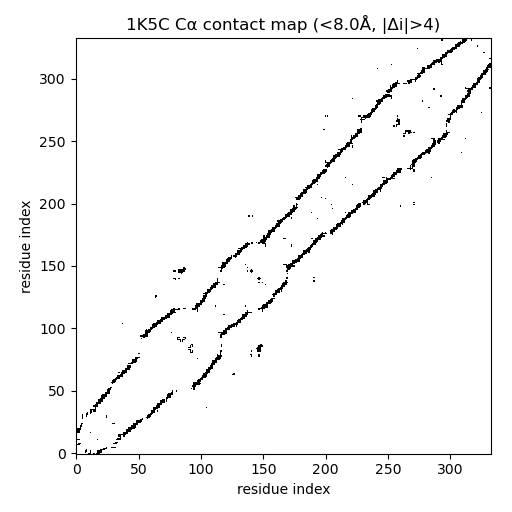.265 1.00 11.86 272 GLY A C 1
ATOM 1981 O O . GLY A 1 272 ? 24.231 25.097 -9.818 1.00 12.95 272 GLY A O 1
ATOM 1982 N N . ALA A 1 273 ? 22.895 25.700 -8.084 1.00 11.36 273 ALA A N 1
ATOM 1983 C CA . ALA A 1 273 ? 23.944 26.380 -7.344 1.00 11.18 273 ALA A CA 1
ATOM 1984 C C . ALA A 1 273 ? 23.968 25.876 -5.894 1.00 10.88 273 ALA A C 1
ATOM 1985 O O . ALA A 1 273 ? 23.702 26.604 -4.941 1.00 11.12 273 ALA A O 1
ATOM 1987 N N . PRO A 1 274 ? 24.255 24.584 -5.712 1.00 10.98 274 PRO A N 1
ATOM 1988 C CA . PRO A 1 274 ? 24.113 23.965 -4.377 1.00 11.31 274 PRO A CA 1
ATOM 1989 C C . PRO A 1 274 ? 24.912 24.723 -3.319 1.00 10.72 274 PRO A C 1
ATOM 1990 O O . PRO A 1 274 ? 26.064 25.096 -3.500 1.00 11.12 274 PRO A O 1
ATOM 1994 N N . PHE A 1 275 ? 24.264 24.835 -2.126 1.00 10.88 275 PHE A N 1
ATOM 1995 C CA . PHE A 1 275 ? 24.904 25.388 -0.923 1.00 10.72 275 PHE A CA 1
ATOM 1996 C C . PHE A 1 275 ? 25.192 24.232 0.029 1.00 10.96 275 PHE A C 1
ATOM 1997 O O . PHE A 1 275 ? 24.299 23.429 0.315 1.00 11.91 275 PHE A O 1
ATOM 2005 N N . SER A 1 276 ? 26.393 24.208 0.596 1.00 11.08 276 SER A N 1
ATOM 2006 C CA . SER A 1 276 ? 26.742 23.151 1.559 1.00 11.53 276 SER A CA 1
ATOM 2007 C C . SER A 1 276 ? 27.600 23.736 2.689 1.00 10.95 276 SER A C 1
ATOM 2008 O O . SER A 1 276 ? 28.344 24.696 2.512 1.00 11.19 276 SER A O 1
ATOM 2011 N N . ASP A 1 277 ? 27.463 23.079 3.833 1.00 11.40 277 ASP A N 1
ATOM 2012 C CA . ASP A 1 277 ? 28.370 23.308 4.990 1.00 11.66 277 ASP A CA 1
ATOM 2013 C C . ASP A 1 277 ? 28.404 24.777 5.397 1.00 11.07 277 ASP A C 1
ATOM 2014 O O . ASP A 1 277 ? 29.460 25.416 5.391 1.00 11.98 277 ASP A O 1
ATOM 2022 N N . VAL A 1 278 ? 27.230 25.278 5.819 1.00 11.47 278 VAL A N 1
ATOM 2023 C CA . VAL A 1 278 ? 27.075 26.668 6.271 1.00 11.36 278 VAL A CA 1
ATOM 2024 C C . VAL A 1 278 ? 26.832 26.631 7.804 1.00 11.29 278 VAL A C 1
ATOM 2025 O O . VAL A 1 278 ? 25.813 26.078 8.232 1.00 12.08 278 VAL A O 1
ATOM 2029 N N . ASN A 1 279 ? 27.741 27.210 8.580 1.00 11.07 279 ASN A N 1
ATOM 2030 C CA . ASN A 1 279 ? 27.720 27.101 10.043 1.00 11.08 279 ASN A CA 1
ATOM 2031 C C . ASN A 1 279 ? 27.716 28.481 10.690 1.00 11.02 279 ASN A C 1
ATOM 2032 O O . ASN A 1 279 ? 28.352 29.424 10.169 1.00 11.76 279 ASN A O 1
ATOM 2037 N N . PHE A 1 280 ? 27.112 28.548 11.873 1.00 10.71 280 PHE A N 1
ATOM 2038 C CA . PHE A 1 280 ? 27.259 29.684 12.817 1.00 10.65 280 PHE A CA 1
ATOM 2039 C C . PHE A 1 280 ? 27.854 29.046 14.101 1.00 10.92 280 PHE A C 1
ATOM 2040 O O . PHE A 1 280 ? 27.125 28.474 14.906 1.00 11.48 280 PHE A O 1
ATOM 2048 N N . THR A 1 281 ? 29.200 29.137 14.202 1.00 11.19 281 THR A N 1
ATOM 2049 C CA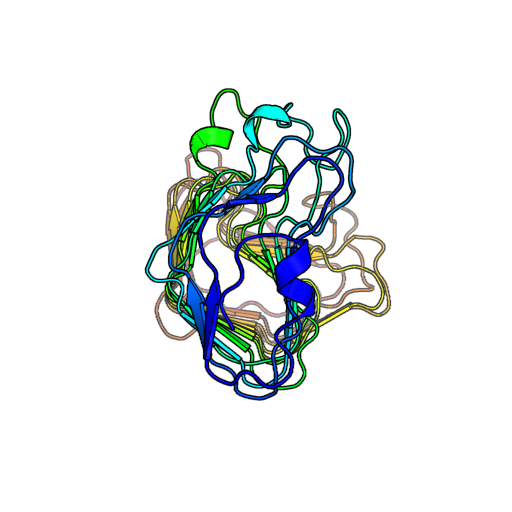 . THR A 1 281 ? 29.953 28.509 15.307 1.00 11.93 281 THR A CA 1
ATOM 2050 C C . THR A 1 281 ? 30.979 29.498 15.824 1.00 12.08 281 THR A C 1
ATOM 2051 O O . THR A 1 281 ? 31.174 30.576 15.291 1.00 13.58 281 THR A O 1
ATOM 2055 N N . GLY A 1 282 ? 31.664 29.084 16.916 1.00 12.58 282 GLY A N 1
ATOM 2056 C CA . GLY A 1 282 ? 32.715 29.938 17.490 1.00 13.81 282 GLY A CA 1
ATOM 2057 C C . GLY A 1 282 ? 32.062 30.928 18.433 1.00 13.71 282 GLY A C 1
ATOM 2058 O O . GLY A 1 282 ? 31.285 30.537 19.327 1.00 14.85 282 GLY A O 1
ATOM 2059 N N . GLY A 1 283 ? 32.374 32.197 18.298 1.00 13.44 283 GLY A N 1
ATOM 2060 C CA . GLY A 1 283 ? 31.709 33.231 19.122 1.00 14.21 283 GLY A CA 1
ATOM 2061 C C . GLY A 1 283 ? 30.261 33.382 18.679 1.00 13.67 283 GLY A C 1
ATOM 2062 O O . GLY A 1 283 ? 29.912 33.161 17.500 1.00 13.27 283 GLY A O 1
ATOM 2063 N N . ALA A 1 284 ? 29.385 33.810 19.600 1.00 14.84 284 ALA A N 1
ATOM 2064 C CA . ALA A 1 284 ? 28.003 34.059 19.284 1.00 15.12 284 ALA A CA 1
ATOM 2065 C C . ALA A 1 284 ? 27.871 35.049 18.119 1.00 13.78 284 ALA A C 1
ATOM 2066 O O . ALA A 1 284 ? 28.482 36.126 18.123 1.00 15.54 284 ALA A O 1
ATOM 2068 N N . THR A 1 285 ? 26.993 34.685 17.170 1.00 12.57 285 THR A N 1
ATOM 2069 C CA . THR A 1 285 ? 26.502 35.667 16.207 1.00 12.34 285 THR A CA 1
ATOM 2070 C C . THR A 1 285 ? 25.063 36.024 16.681 1.00 12.73 285 THR A C 1
ATOM 2071 O O . THR A 1 285 ? 24.188 35.164 16.704 1.00 14.64 285 THR A O 1
ATOM 2075 N N . THR A 1 286 ? 24.944 37.265 17.122 1.00 12.10 286 THR A N 1
ATOM 2076 C CA . THR A 1 286 ? 23.668 37.732 17.623 1.00 12.15 286 THR A CA 1
ATOM 2077 C C . THR A 1 286 ? 23.136 38.762 16.638 1.00 11.70 286 THR A C 1
ATOM 2078 O O . THR A 1 286 ? 23.867 39.660 16.186 1.00 13.64 286 THR A O 1
ATOM 2084 N N . ILE A 1 287 ? 21.844 38.596 16.299 1.00 12.40 287 ILE A N 1
ATOM 2085 C CA . ILE A 1 287 ? 21.212 39.464 15.285 1.00 12.11 287 ILE A CA 1
ATOM 2086 C C . ILE A 1 287 ? 19.871 39.952 15.820 1.00 12.64 287 ILE A C 1
ATOM 2087 O O . ILE A 1 287 ? 19.040 39.144 16.213 1.00 15.38 287 ILE A O 1
ATOM 2092 N N . LYS A 1 288 ? 19.709 41.254 15.884 1.00 12.16 288 LYS A N 1
ATOM 2093 C CA . LYS A 1 288 ? 18.450 41.897 16.335 1.00 12.82 288 LYS A CA 1
ATOM 2094 C C . LYS A 1 288 ? 17.806 42.545 15.138 1.00 12.74 288 LYS A C 1
ATOM 2095 O O . LYS A 1 288 ? 18.461 43.345 14.426 1.00 13.91 288 LYS A O 1
ATOM 2101 N N . VAL A 1 289 ? 16.543 42.220 14.883 1.00 12.83 289 VAL A N 1
ATOM 2102 C CA . VAL A 1 289 ? 15.855 42.729 13.733 1.00 12.91 289 VAL A CA 1
ATOM 2103 C C . VAL A 1 289 ? 14.706 43.654 14.169 1.00 13.66 289 VAL A C 1
ATOM 2104 O O . VAL A 1 289 ? 14.163 43.569 15.287 1.00 14.04 289 VAL A O 1
ATOM 2108 N N . ASN A 1 290 ? 14.305 44.516 13.243 1.00 14.20 290 ASN A N 1
ATOM 2109 C CA . ASN A 1 290 ? 13.245 45.488 13.476 1.00 14.92 290 ASN A CA 1
ATOM 2110 C C . ASN A 1 290 ? 11.883 44.839 13.506 1.00 14.39 290 ASN A C 1
ATOM 2111 O O . ASN A 1 290 ? 11.699 43.677 13.123 1.00 14.61 290 ASN A O 1
ATOM 2116 N N . ASN A 1 291 ? 10.878 45.627 13.927 1.00 15.92 291 ASN A N 1
ATOM 2117 C CA . ASN A 1 291 ? 9.566 45.057 14.180 1.00 16.79 291 ASN A CA 1
ATOM 2118 C C . ASN A 1 291 ? 8.905 44.402 12.963 1.00 17.40 291 ASN A C 1
ATOM 2119 O O . ASN A 1 291 ? 8.232 43.363 13.182 1.00 20.84 291 ASN A O 1
ATOM 2124 N N . ALA A 1 292 ? 9.086 44.966 11.789 1.00 18.18 292 ALA A N 1
ATOM 2125 C CA . ALA A 1 292 ? 8.477 44.421 10.583 1.00 20.20 292 ALA A CA 1
ATOM 2126 C C . ALA A 1 292 ? 9.348 43.424 9.855 1.00 17.27 292 ALA A C 1
ATOM 2127 O O . ALA A 1 292 ? 8.976 42.912 8.817 1.00 19.16 292 ALA A O 1
ATOM 2129 N N . ALA A 1 293 ? 10.563 43.155 10.413 1.00 14.65 293 ALA A N 1
ATOM 2130 C CA . ALA A 1 293 ? 11.519 42.291 9.740 1.00 14.31 293 ALA A CA 1
ATOM 2131 C C . ALA A 1 293 ? 11.235 40.821 10.031 1.00 13.65 293 ALA A C 1
ATOM 2132 O O . ALA A 1 293 ? 10.502 40.473 10.971 1.00 14.88 293 ALA A O 1
ATOM 2134 N N . THR A 1 294 ? 11.850 39.970 9.216 1.00 13.28 294 THR A N 1
ATOM 2135 C CA . THR A 1 294 ? 11.883 38.519 9.413 1.00 13.20 294 THR A CA 1
ATOM 2136 C C . THR A 1 294 ? 13.218 38.112 10.020 1.00 12.34 294 THR A C 1
ATOM 2137 O O . THR A 1 294 ? 14.268 38.642 9.636 1.00 13.29 294 THR A O 1
ATOM 2141 N N . ARG A 1 295 ? 13.202 37.180 10.970 1.00 12.52 295 ARG A N 1
ATOM 2142 C CA . ARG A 1 295 ? 14.450 36.705 11.599 1.00 12.19 295 ARG A CA 1
ATOM 2143 C C . ARG A 1 295 ? 15.319 35.906 10.621 1.00 11.72 295 ARG A C 1
ATOM 2144 O O . ARG A 1 295 ? 16.385 36.385 10.223 1.00 11.93 295 ARG A O 1
ATOM 2152 N N . VAL A 1 296 ? 14.865 34.712 10.254 1.00 12.31 296 VAL A N 1
ATOM 2153 C CA . VAL A 1 296 ? 15.649 33.826 9.372 1.00 12.51 296 VAL A CA 1
ATOM 2154 C C . VAL A 1 296 ? 14.742 33.183 8.341 1.00 12.30 296 VAL A C 1
ATOM 2155 O O . VAL A 1 296 ? 13.738 32.559 8.695 1.00 13.00 296 VAL A O 1
ATOM 2159 N N . THR A 1 297 ? 15.140 33.260 7.076 1.00 12.25 297 THR A N 1
ATOM 2160 C CA . THR A 1 297 ? 14.533 32.437 6.029 1.00 12.56 297 THR A CA 1
ATOM 2161 C C . THR A 1 297 ? 15.663 31.712 5.275 1.00 11.62 297 THR A C 1
ATOM 2162 O O . THR A 1 297 ? 16.656 32.346 4.887 1.00 12.03 297 THR A O 1
ATOM 2166 N N . VAL A 1 298 ? 15.454 30.413 5.077 1.00 11.45 298 VAL A N 1
ATOM 2167 C CA . VAL A 1 298 ? 16.301 29.577 4.232 1.00 11.59 298 VAL A CA 1
ATOM 2168 C C . VAL A 1 298 ? 15.383 29.025 3.143 1.00 11.20 298 VAL A C 1
ATOM 2169 O O . VAL A 1 298 ? 14.383 28.375 3.474 1.00 11.88 298 VAL A O 1
ATOM 2173 N N . GLU A 1 299 ? 15.729 29.299 1.876 1.00 11.31 299 GLU A N 1
ATOM 2174 C CA . GLU A 1 299 ? 14.935 28.866 0.715 1.00 11.24 299 GLU A CA 1
ATOM 2175 C C . GLU A 1 299 ? 15.863 28.127 -0.239 1.00 10.96 299 GLU A C 1
ATOM 2176 O O . GLU A 1 299 ? 16.475 28.707 -1.125 1.00 11.61 299 GLU A O 1
ATOM 2182 N N . CYS A 1 300 ? 15.948 26.817 -0.035 1.00 11.38 300 CYS A N 1
ATOM 2183 C CA . CYS A 1 300 ? 16.842 25.953 -0.803 1.00 11.60 300 CYS A CA 1
ATOM 2184 C C . CYS A 1 300 ? 16.066 25.113 -1.807 1.00 11.72 300 CYS A C 1
ATOM 2185 O O . CYS A 1 300 ? 15.115 24.412 -1.439 1.00 13.57 300 CYS A O 1
ATOM 2188 N N . GLY A 1 301 ? 16.561 25.104 -3.063 1.00 11.23 301 GLY A N 1
ATOM 2189 C CA . GLY A 1 301 ? 16.265 24.021 -4.003 1.00 11.97 301 GLY A CA 1
ATOM 2190 C C . GLY A 1 301 ? 17.297 22.938 -3.942 1.00 11.46 301 GLY A C 1
ATOM 2191 O O . GLY A 1 301 ? 16.971 21.788 -4.327 1.00 12.75 301 GLY A O 1
ATOM 2192 N N . ASN A 1 302 ? 18.537 23.205 -3.504 1.00 11.35 302 ASN A N 1
ATOM 2193 C CA . ASN A 1 302 ? 19.568 22.184 -3.472 1.00 10.98 302 ASN A CA 1
ATOM 2194 C C . ASN A 1 302 ? 20.606 22.604 -2.411 1.00 10.89 302 ASN A C 1
ATOM 2195 O O . ASN A 1 302 ? 21.470 23.462 -2.684 1.00 11.22 302 ASN A O 1
ATOM 2200 N N . CYS A 1 303 ? 20.479 22.036 -1.211 1.00 11.10 303 CYS A N 1
ATOM 2201 C CA . CYS A 1 303 ? 21.423 22.341 -0.119 1.00 10.84 303 CYS A CA 1
ATOM 2202 C C . CYS A 1 303 ? 21.750 21.033 0.588 1.00 10.94 303 CYS A C 1
ATOM 2203 O O . CYS A 1 303 ? 20.879 20.163 0.686 1.00 11.72 303 CYS A O 1
ATOM 2206 N N . SER A 1 304 ? 22.985 20.927 1.089 1.00 11.20 304 SER A N 1
ATOM 2207 C CA . SER A 1 304 ? 23.471 19.720 1.707 1.00 11.11 304 SER A CA 1
ATOM 2208 C C . SER A 1 304 ? 24.329 20.035 2.943 1.00 11.08 304 SER A C 1
ATOM 2209 O O . SER A 1 304 ? 24.929 21.121 3.064 1.00 11.78 304 SER A O 1
ATOM 2212 N N . GLY A 1 305 ? 24.460 19.035 3.809 1.00 11.82 305 GLY A N 1
ATOM 2213 C CA . GLY A 1 305 ? 25.379 19.053 4.930 1.00 12.53 305 GLY A CA 1
ATOM 2214 C C . GLY A 1 305 ? 24.656 19.200 6.274 1.00 11.71 305 GLY A C 1
ATOM 2215 O O . GLY A 1 305 ? 23.447 19.351 6.371 1.00 13.10 305 GLY A O 1
ATOM 2216 N N . ASN A 1 306 ? 25.507 19.119 7.319 1.00 12.76 306 ASN A N 1
ATOM 2217 C CA . ASN A 1 306 ? 25.038 19.304 8.718 1.00 13.01 306 ASN A CA 1
ATOM 2218 C C . ASN A 1 306 ? 25.410 20.714 9.100 1.00 13.03 306 ASN A C 1
ATOM 2219 O O . ASN A 1 306 ? 26.558 21.008 9.447 1.00 15.65 306 ASN A O 1
ATOM 2224 N N . TRP A 1 307 ? 24.413 21.602 8.974 1.00 11.88 307 TRP A N 1
ATOM 2225 C CA . TRP A 1 307 ? 24.633 23.045 9.224 1.00 11.41 307 TRP A CA 1
ATOM 2226 C C . TRP A 1 307 ? 24.500 23.254 10.721 1.00 11.61 307 TRP A C 1
ATOM 2227 O O . TRP A 1 307 ? 23.385 23.204 11.293 1.00 12.83 307 TRP A O 1
ATOM 2238 N N . ASN A 1 308 ? 25.662 23.478 11.355 1.00 11.15 308 ASN A N 1
ATOM 2239 C CA . ASN A 1 308 ? 25.670 23.692 12.833 1.00 11.50 308 ASN A CA 1
ATOM 2240 C C . ASN A 1 308 ? 25.466 25.207 13.053 1.00 11.09 308 ASN A C 1
ATOM 2241 O O . ASN A 1 308 ? 26.388 25.976 12.739 1.00 11.43 308 ASN A O 1
ATOM 2246 N N . TRP A 1 309 ? 24.268 25.567 13.493 1.00 11.01 309 TRP A N 1
ATOM 2247 C CA . TRP A 1 309 ? 23.912 26.961 13.735 1.00 11.58 309 TRP A CA 1
ATOM 2248 C C . TRP A 1 309 ? 23.786 27.228 15.242 1.00 11.34 309 TRP A C 1
ATOM 2249 O O . TRP A 1 309 ? 23.120 28.153 15.692 1.00 11.88 309 TRP A O 1
ATOM 2260 N N . SER A 1 310 ? 24.560 26.452 16.046 1.00 11.82 310 SER A N 1
ATOM 2261 C CA . SER A 1 310 ? 24.411 26.524 17.504 1.00 12.00 310 SER A CA 1
ATOM 2262 C C . SER A 1 310 ? 24.685 27.868 18.055 1.00 11.70 310 SER A C 1
ATOM 2263 O O . SER A 1 310 ? 24.107 28.218 19.093 1.00 13.26 310 SER A O 1
ATOM 2267 N N . GLN A 1 311 ? 25.578 28.662 17.426 1.00 11.76 311 GLN A N 1
ATOM 2268 C CA . GLN A 1 311 ? 25.954 29.963 18.004 1.00 12.66 311 GLN A CA 1
ATOM 2269 C C . GLN A 1 311 ? 25.153 31.135 17.438 1.00 12.40 311 GLN A C 1
ATOM 2270 O O . GLN A 1 311 ? 25.459 32.290 17.767 1.00 13.33 311 GLN A O 1
ATOM 2276 N N . LEU A 1 312 ? 24.100 30.853 16.653 1.00 12.36 312 LEU A N 1
ATOM 2277 C CA . LEU A 1 312 ? 23.246 31.940 16.150 1.00 12.37 312 LEU A CA 1
ATOM 2278 C C . LEU A 1 312 ? 22.110 32.226 17.120 1.00 12.33 312 LEU A C 1
ATOM 2279 O O . LEU A 1 312 ? 21.371 31.297 17.514 1.00 13.20 312 LEU A O 1
ATOM 2284 N N . THR A 1 313 ? 21.903 33.490 17.412 1.00 12.44 313 THR A N 1
ATOM 2285 C CA . THR A 1 313 ? 20.692 33.958 18.137 1.00 12.56 313 THR A CA 1
ATOM 2286 C C . THR A 1 313 ? 20.109 35.119 17.325 1.00 13.14 313 THR A C 1
ATOM 2287 O O . THR A 1 313 ? 20.834 36.101 17.129 1.00 14.90 313 THR A O 1
ATOM 2291 N N . VAL A 1 314 ? 18.875 35.000 16.909 1.00 12.70 314 VAL A N 1
ATOM 2292 C CA . VAL A 1 314 ? 18.195 36.088 16.203 1.00 12.92 314 VAL A CA 1
ATOM 2293 C C . VAL A 1 314 ? 16.915 36.423 16.987 1.00 12.67 314 VAL A C 1
ATOM 2294 O O . VAL A 1 314 ? 16.148 35.492 17.294 1.00 13.94 314 VAL A O 1
ATOM 2298 N N . THR A 1 315 ? 16.714 37.696 17.277 1.00 13.45 315 THR A N 1
ATOM 2299 C CA . THR A 1 315 ? 15.558 38.163 18.039 1.00 13.51 315 THR A CA 1
ATOM 2300 C C . THR A 1 315 ? 14.926 39.376 17.316 1.00 13.44 315 THR A C 1
ATOM 2301 O O . THR A 1 315 ? 15.543 40.007 16.481 1.00 13.98 315 THR A O 1
ATOM 2305 N N . GLY A 1 316 ? 13.667 39.615 17.718 1.00 14.10 316 GLY A N 1
ATOM 2306 C CA . GLY A 1 316 ? 12.893 40.697 17.117 1.00 14.18 316 GLY A CA 1
ATOM 2307 C C . GLY A 1 316 ? 12.008 40.187 15.959 1.00 13.51 316 GLY A C 1
ATOM 2308 O O . GLY A 1 316 ? 12.129 39.038 15.499 1.00 13.74 316 GLY A O 1
ATOM 2309 N N . GLY A 1 317 ? 11.162 41.085 15.443 1.00 14.12 317 GLY A N 1
ATOM 2310 C CA . GLY A 1 317 ? 10.456 40.788 14.203 1.00 14.57 317 GLY A CA 1
ATOM 2311 C C . GLY A 1 317 ? 9.609 39.540 14.307 1.00 14.15 317 GLY A C 1
ATOM 2312 O O . GLY A 1 317 ? 9.002 39.224 15.358 1.00 15.33 317 GLY A O 1
ATOM 2313 N N . LYS A 1 318 ? 9.498 38.832 13.181 1.00 14.30 318 LYS A N 1
ATOM 2314 C CA . LYS A 1 318 ? 8.667 37.633 13.066 1.00 14.67 318 LYS A CA 1
ATOM 2315 C C . LYS A 1 318 ? 9.485 36.483 12.517 1.00 14.45 318 LYS A C 1
ATOM 2316 O O . LYS A 1 318 ? 10.566 36.641 11.942 1.00 13.97 318 LYS A O 1
ATOM 2322 N N . ALA A 1 319 ? 8.963 35.270 12.722 1.00 15.23 319 ALA A N 1
ATOM 2323 C CA . ALA A 1 319 ? 9.611 34.088 12.191 1.00 15.32 319 ALA A CA 1
ATOM 2324 C C . ALA A 1 319 ? 9.586 34.066 10.684 1.00 14.41 319 ALA A C 1
ATOM 2325 O O . ALA A 1 319 ? 8.597 34.434 10.073 1.00 15.72 319 ALA A O 1
ATOM 2327 N N . GLY A 1 320 ? 10.641 33.553 10.087 1.00 14.66 320 GLY A N 1
ATOM 2328 C CA . GLY A 1 320 ? 10.658 33.254 8.642 1.00 15.03 320 GLY A CA 1
ATOM 2329 C C . GLY A 1 320 ? 10.304 31.788 8.396 1.00 14.86 320 GLY A C 1
ATOM 2330 O O . GLY A 1 320 ? 9.560 31.166 9.185 1.00 15.48 320 GLY A O 1
ATOM 2331 N N . THR A 1 321 ? 10.793 31.279 7.265 1.00 13.74 321 THR A N 1
ATOM 2332 C CA . THR A 1 321 ? 10.503 29.895 6.873 1.00 14.10 321 THR A CA 1
ATOM 2333 C C . THR A 1 321 ? 11.814 29.197 6.559 1.00 13.45 321 THR A C 1
ATOM 2334 O O . THR A 1 321 ? 12.775 29.795 6.060 1.00 12.91 321 THR A O 1
ATOM 2338 N N . ILE A 1 322 ? 11.828 27.873 6.846 1.00 13.96 322 ILE A N 1
ATOM 2339 C CA . ILE A 1 322 ? 13.013 27.050 6.597 1.00 13.48 322 ILE A CA 1
ATOM 2340 C C . ILE A 1 322 ? 12.658 25.936 5.635 1.00 13.19 322 ILE A C 1
ATOM 2341 O O . ILE A 1 322 ? 11.856 25.038 5.960 1.00 15.60 322 ILE A O 1
ATOM 2346 N N . LYS A 1 323 ? 13.288 25.961 4.470 1.00 12.65 323 LYS A N 1
ATOM 2347 C CA . LYS A 1 323 ? 13.182 24.935 3.425 1.00 12.50 323 LYS A CA 1
ATOM 2348 C C . LYS A 1 323 ? 14.638 24.635 3.109 1.00 12.09 323 LYS A C 1
ATOM 2349 O O . LYS A 1 323 ? 15.267 25.305 2.271 1.00 12.64 323 LYS A O 1
ATOM 2355 N N . SER A 1 324 ? 15.210 23.652 3.803 1.00 11.99 324 SER A N 1
ATOM 2356 C CA . SER A 1 324 ? 16.655 23.407 3.707 1.00 12.23 324 SER A CA 1
ATOM 2357 C C . SER A 1 324 ? 17.049 22.263 2.828 1.00 11.51 324 SER A C 1
ATOM 2358 O O . SER A 1 324 ? 18.234 21.902 2.775 1.00 11.69 324 SER A O 1
ATOM 2361 N N . ASP A 1 325 ? 16.101 21.661 2.104 1.00 12.01 325 ASP A N 1
ATOM 2362 C CA . ASP A 1 325 ? 16.421 20.575 1.179 1.00 11.70 325 ASP A CA 1
ATOM 2363 C C . ASP A 1 325 ? 17.112 19.447 1.927 1.00 11.67 325 ASP A C 1
ATOM 2364 O O . ASP A 1 325 ? 16.582 18.959 2.929 1.00 13.15 325 ASP A O 1
ATOM 2369 N N . LYS A 1 326 ? 18.278 19.004 1.482 1.00 11.37 326 LYS A N 1
ATOM 2370 C CA . LYS A 1 326 ? 18.951 17.869 2.137 1.00 11.51 326 LYS A CA 1
ATOM 2371 C C . LYS A 1 326 ? 19.717 18.294 3.380 1.00 11.89 326 LYS A C 1
ATOM 2372 O O . LYS A 1 326 ? 20.152 17.416 4.173 1.00 13.79 326 LYS A O 1
ATOM 2378 N N . ALA A 1 327 ? 19.953 19.590 3.566 1.00 11.58 327 ALA A N 1
ATOM 2379 C CA . ALA A 1 327 ? 20.738 20.049 4.714 1.00 11.79 327 ALA A CA 1
ATOM 2380 C C . ALA A 1 327 ? 19.917 19.919 5.987 1.00 11.76 327 ALA A C 1
ATOM 2381 O O . ALA A 1 327 ? 18.679 20.082 5.993 1.00 13.03 327 ALA A O 1
ATOM 2383 N N . LYS A 1 328 ? 20.642 19.607 7.066 1.00 12.23 328 LYS A N 1
ATOM 2384 C CA . LYS A 1 328 ? 20.023 19.545 8.412 1.00 12.67 328 LYS A CA 1
ATOM 2385 C C . LYS A 1 328 ? 20.550 20.699 9.215 1.00 12.13 328 LYS A C 1
ATOM 2386 O O . LYS A 1 328 ? 21.779 20.773 9.429 1.00 12.87 328 LYS A O 1
ATOM 2392 N N . ILE A 1 329 ? 19.674 21.638 9.633 1.00 12.75 329 ILE A N 1
ATOM 2393 C CA . ILE A 1 329 ? 20.120 22.786 10.425 1.00 13.23 329 ILE A CA 1
ATOM 2394 C C . ILE A 1 329 ? 19.883 22.506 11.897 1.00 14.47 329 ILE A C 1
ATOM 2395 O O . ILE A 1 329 ? 18.745 22.189 12.310 1.00 18.82 329 ILE A O 1
ATOM 2400 N N A THR A 1 330 ? 20.922 22.554 12.715 0.64 13.72 330 THR A N 1
ATOM 2401 N N B THR A 1 330 ? 20.940 22.559 12.688 0.36 14.77 330 THR A N 1
ATOM 2402 C CA A THR A 1 330 ? 20.886 22.343 14.179 0.64 16.94 330 THR A CA 1
ATOM 2403 C CA B THR A 1 330 ? 20.923 22.293 14.098 0.36 19.53 330 THR A CA 1
ATOM 2404 C C A THR A 1 330 ? 21.117 23.707 14.827 0.64 15.23 330 THR A C 1
ATOM 2405 C C B THR A 1 330 ? 21.207 23.533 14.948 0.36 16.85 330 THR A C 1
ATOM 2406 O O A THR A 1 330 ? 22.163 24.310 14.622 0.64 14.68 330 THR A O 1
ATOM 2407 O O B THR A 1 330 ? 22.082 24.322 14.614 0.36 16.12 330 THR A O 1
ATOM 2414 N N A GLY A 1 331 ? 20.167 24.321 15.522 0.64 22.29 331 GLY A N 1
ATOM 2415 N N B GLY A 1 331 ? 20.474 23.503 16.053 0.36 14.64 331 GLY A N 1
ATOM 2416 C CA A GLY A 1 331 ? 20.132 25.806 15.902 0.64 20.39 331 GLY A CA 1
ATOM 2417 C CA B GLY A 1 331 ? 20.785 24.314 17.221 0.36 23.43 331 GLY A CA 1
ATOM 2418 C C A GLY A 1 331 ? 20.778 25.719 17.249 0.64 19.12 331 GLY A C 1
ATOM 2419 C C B GLY A 1 331 ? 20.490 25.786 16.916 0.36 23.31 331 GLY A C 1
ATOM 2420 O O A GLY A 1 331 ? 21.111 24.553 17.683 0.64 23.20 331 GLY A O 1
ATOM 2421 O O B GLY A 1 331 ? 19.942 26.068 15.868 0.36 20.09 331 GLY A O 1
ATOM 2422 N N A GLY A 1 332 ? 20.955 26.756 18.000 0.64 16.29 332 GLY A N 1
ATOM 2423 N N B GLY A 1 332 ? 20.859 26.671 17.858 0.36 18.85 332 GLY A N 1
ATOM 2424 C CA A GLY A 1 332 ? 20.587 28.110 17.661 0.64 16.00 332 GLY A CA 1
ATOM 2425 C CA B GLY A 1 332 ? 20.625 28.102 17.707 0.36 16.04 332 GLY A CA 1
ATOM 2426 C C A GLY A 1 332 ? 19.221 28.505 18.158 0.64 14.29 332 GLY A C 1
ATOM 2427 C C B GLY A 1 332 ? 19.237 28.504 18.169 0.36 15.80 332 GLY A C 1
ATOM 2428 O O A GLY A 1 332 ? 18.398 27.652 18.510 0.64 17.73 332 GLY A O 1
ATOM 2429 O O B GLY A 1 332 ? 18.414 27.659 18.519 0.36 17.26 332 GLY A O 1
ATOM 2430 N N . GLN A 1 333 ? 18.979 29.811 18.174 1.00 13.56 333 GLN A N 1
ATOM 2431 C CA . GLN A 1 333 ? 17.721 30.360 18.609 1.00 14.28 333 GLN A CA 1
ATOM 2432 C C . GLN A 1 333 ? 17.278 31.380 17.566 1.00 14.22 333 GLN A C 1
ATOM 2433 O O . GLN A 1 333 ? 17.922 32.405 17.408 1.00 16.95 333 GLN A O 1
ATOM 2439 N N . TYR A 1 334 ? 16.193 31.133 16.871 1.00 14.12 334 TYR A N 1
ATOM 2440 C CA . TYR A 1 334 ? 15.701 32.026 15.830 1.00 14.40 334 TYR A CA 1
ATOM 2441 C C . TYR A 1 334 ? 14.302 31.690 15.327 1.00 14.80 334 TYR A C 1
ATOM 2442 O O . TYR A 1 334 ? 13.702 32.562 14.648 1.00 15.27 334 TYR A O 1
ATOM 2458 N N . LEU A 1 335 ? 13.748 30.548 15.625 1.00 16.47 335 LEU A N 1
ATOM 2459 C CA . LEU A 1 335 ? 12.434 30.108 15.087 1.00 17.05 335 LEU A CA 1
ATOM 2460 C C . LEU A 1 335 ? 11.306 30.932 15.713 1.00 18.55 335 LEU A C 1
ATOM 2461 O O . LEU A 1 335 ? 10.213 30.825 15.179 1.00 21.15 335 LEU A O 1
#

Nearest PDB structures (foldseek):
  1kcd-assembly1_A  TM=1.002E+00  e=1.033E-55  Chondrostereum purpureum
  1nhc-assembly6_F  TM=9.220E-01  e=2.227E-20  Aspergillus niger
  7e56-assembly1_A  TM=9.179E-01  e=3.131E-20  Evansstolkia leycettana
  6kvh-assembly1_A  TM=9.028E-01  e=3.451E-20  Evansstolkia leycettana
  6kve-assembly1_A  TM=9.137E-01  e=9.581E-20  Evansstolkia leycettana